Protein AF-A0A959T156-F1 (afdb_monomer)

Radius of gyration: 18.14 Å; Cα contacts (8 Å, |Δi|>4): 319; chains: 1; bounding box: 43×36×55 Å

Secondary structure (DSSP, 8-state):
-HHHHTTTBTTTBEESSGGGTHHHHHHHHHHHHHHHHHHH-HHHHHHHHHHHHHHIIIIIHHHTTS---STTPPGGGTTSHIIIIIHHHHHHHHHHHHHHHHHHHHHHHHHHHTTTSEE-HHHHHHHHHHHHS---HHHHHHHTSSSSEEEEEEEEEEEEEEBTEEEEEEEEEEEEES-SSPPPS--------

pLDDT: mean 96.68, std 2.97, range [73.56, 98.88]

Foldseek 3Di:
DLVVQQVLFCNFENAPDLLLLLSRQQSSLLVVLVVLCVPPNDVSSVVVLVVLVVCCVPPQCPFLVHFAASVRGDPVDSVGSCSHSLSVNLLVQVCVLQPDPLSVQLVVQLSVVRTNHHDGPVSSQVSSCVRRVDRCPLVCLARHGWGWHKDKDFPDWDWDDDPNDIDIDTDIDIDTDRTPDDRPPRDDDDDDD

Nearest PDB structures (foldseek):
  6oiu-assembly1_A  TM=8.056E-01  e=1.028E-06  Toxoplasma gondii ME49
  7v9o-assembly1_A  TM=7.449E-01  e=1.028E-06  Saccharopolyspora erythraea NRRL 2338
  4qir-assembly1_A  TM=8.132E-01  e=2.506E-06  Neisseria meningitidis MC58
  7z28-assembly1_A  TM=7.232E-01  e=1.605E-06  Homo sapiens
  4kxb-assembly1_A  TM=7.668E-01  e=2.241E-06  Homo sapiens

Solvent-accessible surface area (backbone atoms only — not comparable to full-atom values): 10262 Å² total; per-residue (Å²): 87,33,79,61,30,25,60,57,26,47,62,36,30,22,42,61,48,65,31,28,33,23,64,18,41,1,57,7,45,35,37,33,46,53,46,39,29,72,77,67,32,68,66,51,26,53,50,53,53,50,51,44,51,50,44,44,76,73,40,22,43,68,77,48,76,36,68,62,32,44,51,73,22,57,80,95,34,33,87,27,52,51,21,35,42,47,25,18,48,47,56,51,49,46,32,65,74,55,32,71,66,42,33,54,42,10,56,52,35,26,52,62,77,39,54,81,41,62,36,49,72,64,56,48,50,56,31,28,24,73,42,54,78,49,90,51,62,48,55,41,51,42,65,31,60,28,2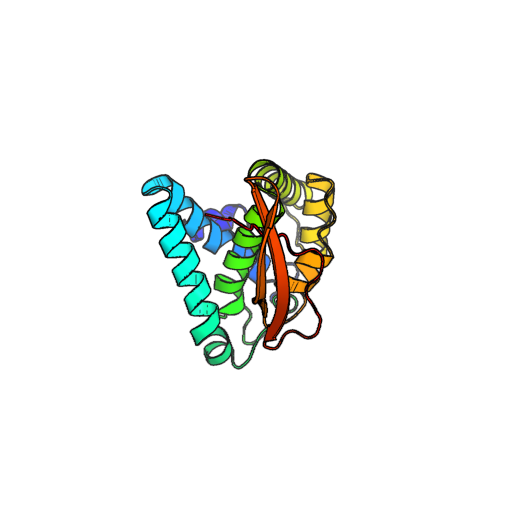0,48,45,75,47,78,41,82,74,46,76,48,78,44,84,48,98,92,48,70,49,76,48,75,42,75,40,82,45,74,45,78,34,87,66,84,69,49,92,70,88,78,91,82,84,91,128

Structure (mmCIF, N/CA/C/O backbone):
data_AF-A0A959T156-F1
#
_entry.id   AF-A0A959T156-F1
#
loop_
_atom_site.group_PDB
_atom_site.id
_atom_site.type_symbol
_atom_site.label_atom_id
_atom_site.label_alt_id
_atom_site.label_comp_id
_atom_site.label_asym_id
_atom_site.label_entity_id
_atom_site.label_seq_id
_atom_site.pdbx_PDB_ins_code
_atom_site.Cartn_x
_atom_site.Cartn_y
_atom_site.Cartn_z
_atom_site.occupancy
_atom_site.B_iso_or_equiv
_atom_site.auth_seq_id
_atom_site.auth_comp_id
_atom_site.auth_asym_id
_atom_site.auth_atom_id
_atom_site.pdbx_PDB_model_num
ATOM 1 N N . ALA A 1 1 ? -2.268 12.040 -13.732 1.00 90.88 1 ALA A N 1
ATOM 2 C CA . ALA A 1 1 ? -1.483 12.007 -12.481 1.00 90.88 1 ALA A CA 1
ATOM 3 C C . ALA A 1 1 ? -0.523 10.821 -12.466 1.00 90.88 1 ALA A C 1
ATOM 5 O O . ALA A 1 1 ? 0.654 11.069 -12.262 1.00 90.88 1 ALA A O 1
ATOM 6 N N . HIS A 1 2 ? -0.984 9.604 -12.791 1.00 96.44 2 HIS A N 1
ATOM 7 C CA . HIS A 1 2 ? -0.151 8.401 -12.967 1.00 96.44 2 HIS A CA 1
ATOM 8 C C . HIS A 1 2 ? 1.176 8.660 -13.711 1.00 96.44 2 HIS A C 1
ATOM 10 O O . HIS A 1 2 ? 2.245 8.612 -13.110 1.00 96.44 2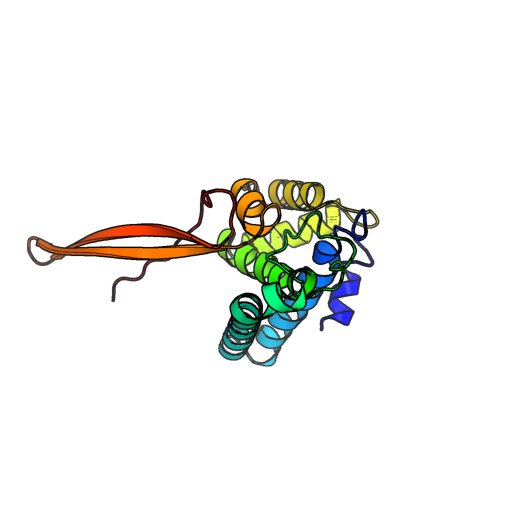 HIS A O 1
ATOM 16 N N . GLU A 1 3 ? 1.102 9.095 -14.974 1.00 97.19 3 GLU A N 1
ATOM 17 C CA . GLU A 1 3 ? 2.291 9.368 -15.804 1.00 97.19 3 GLU A CA 1
ATOM 18 C C . GLU A 1 3 ? 3.241 10.423 -15.219 1.00 97.19 3 GLU A C 1
ATOM 20 O O . GLU A 1 3 ? 4.447 10.384 -15.440 1.00 97.19 3 GLU A O 1
ATOM 25 N N . LEU A 1 4 ? 2.708 11.384 -14.459 1.00 95.56 4 LEU A N 1
ATOM 26 C CA . LEU A 1 4 ? 3.528 12.388 -13.784 1.00 95.56 4 LEU A CA 1
ATOM 27 C C . LEU A 1 4 ? 4.203 11.801 -12.538 1.00 95.56 4 LEU A C 1
ATOM 29 O O . LEU A 1 4 ? 5.348 12.142 -12.255 1.00 95.56 4 LEU A O 1
ATOM 33 N N . GLY A 1 5 ? 3.530 10.896 -11.821 1.00 95.75 5 GLY A N 1
ATOM 34 C CA . GLY A 1 5 ? 4.099 10.149 -10.698 1.00 95.75 5 GLY A CA 1
ATOM 35 C C . GLY A 1 5 ? 5.355 9.372 -11.094 1.00 95.75 5 GLY A C 1
ATOM 36 O O . GLY A 1 5 ? 6.304 9.304 -10.308 1.00 95.75 5 GLY A O 1
ATOM 37 N N . HIS A 1 6 ? 5.422 8.903 -12.346 1.00 97.81 6 HIS A N 1
ATOM 38 C CA . HIS A 1 6 ? 6.609 8.227 -12.862 1.00 97.81 6 HIS A CA 1
ATOM 39 C C . HIS A 1 6 ? 7.884 9.066 -12.840 1.00 97.81 6 HIS A C 1
ATOM 41 O O . HIS A 1 6 ? 8.974 8.498 -12.778 1.00 97.81 6 HIS A O 1
ATOM 47 N N . GLN A 1 7 ? 7.776 10.401 -12.843 1.00 96.44 7 GLN A N 1
ATOM 48 C CA . GLN A 1 7 ? 8.946 11.267 -12.728 1.00 96.44 7 GLN A CA 1
ATOM 49 C C . GLN A 1 7 ? 9.762 10.937 -11.473 1.00 96.44 7 GLN A C 1
ATOM 51 O O . GLN A 1 7 ? 10.984 10.940 -11.545 1.00 96.44 7 GLN A O 1
ATOM 56 N N . TRP A 1 8 ? 9.112 10.606 -10.356 1.00 96.12 8 TRP A N 1
ATOM 57 C CA . TRP A 1 8 ? 9.783 10.186 -9.124 1.00 96.12 8 TRP A CA 1
ATOM 58 C C . TRP A 1 8 ? 9.997 8.669 -9.089 1.00 96.12 8 TRP A C 1
ATOM 60 O O . TRP A 1 8 ? 11.106 8.204 -8.829 1.00 96.12 8 TRP A O 1
ATOM 70 N N . TRP A 1 9 ? 8.959 7.895 -9.418 1.00 96.81 9 TRP A N 1
ATOM 71 C CA . TRP A 1 9 ? 8.952 6.436 -9.271 1.00 96.81 9 TRP A CA 1
ATOM 72 C C . TRP A 1 9 ? 8.988 5.727 -10.626 1.00 96.81 9 TRP A C 1
ATOM 74 O O . TRP A 1 9 ? 8.031 5.747 -11.393 1.00 96.81 9 TRP A O 1
ATOM 84 N N . GLY A 1 10 ? 10.102 5.074 -10.936 1.00 94.62 10 GLY A N 1
ATOM 85 C CA . GLY A 1 10 ? 10.338 4.384 -12.204 1.00 94.62 10 GLY A CA 1
ATOM 86 C C . GLY A 1 10 ? 11.191 5.155 -13.211 1.00 94.62 10 GLY A C 1
ATOM 87 O O . GLY A 1 10 ? 11.712 4.526 -14.132 1.00 94.62 10 GLY A O 1
ATOM 88 N N . ILE A 1 11 ? 11.375 6.473 -13.043 1.00 95.75 11 ILE A N 1
ATOM 89 C CA . ILE A 1 11 ? 12.361 7.270 -13.798 1.00 95.75 11 ILE A CA 1
ATOM 90 C C . ILE A 1 11 ? 13.569 7.602 -12.919 1.00 95.75 11 ILE A C 1
ATOM 92 O O . ILE A 1 11 ? 14.669 7.146 -13.224 1.00 95.75 11 ILE A O 1
ATOM 96 N N . LEU A 1 12 ? 13.373 8.381 -11.847 1.00 97.19 12 LEU A N 1
ATOM 97 C CA . LEU A 1 12 ? 14.464 8.806 -10.959 1.00 97.19 12 LEU A CA 1
ATOM 98 C C . LEU A 1 12 ? 14.892 7.718 -9.971 1.00 97.19 12 LEU A C 1
ATOM 100 O O . LEU A 1 12 ? 16.071 7.633 -9.652 1.00 97.19 12 LEU A O 1
ATOM 104 N N . VAL A 1 13 ? 13.965 6.871 -9.527 1.00 97.44 13 VAL A N 1
ATOM 105 C CA . VAL A 1 13 ? 14.260 5.664 -8.742 1.00 97.44 13 VAL A CA 1
ATOM 106 C C . VAL A 1 13 ? 13.656 4.474 -9.474 1.00 97.44 13 VAL A C 1
ATOM 108 O O . VAL A 1 13 ? 12.438 4.400 -9.631 1.00 97.44 13 VAL A O 1
ATOM 111 N N . ARG A 1 14 ? 14.488 3.573 -10.001 1.00 97.69 14 ARG A N 1
ATOM 112 C CA . ARG A 1 14 ? 14.039 2.499 -10.909 1.00 97.69 14 ARG A CA 1
ATOM 113 C C . ARG A 1 14 ? 13.842 1.174 -10.170 1.00 97.69 14 ARG A C 1
ATOM 115 O O . ARG A 1 14 ? 14.531 0.944 -9.185 1.00 97.69 14 ARG A O 1
ATOM 122 N N . PRO A 1 15 ? 12.974 0.267 -10.642 1.00 97.94 15 PRO A N 1
ATOM 123 C CA . PRO A 1 15 ? 12.981 -1.105 -10.143 1.00 97.94 15 PRO A CA 1
ATOM 124 C C . PRO A 1 15 ? 14.288 -1.814 -10.545 1.00 97.94 15 PRO A C 1
ATOM 126 O O . PRO A 1 15 ? 14.798 -1.598 -11.648 1.00 97.94 15 PRO A O 1
ATOM 129 N N . TYR A 1 16 ? 14.842 -2.643 -9.654 1.00 98.31 16 TYR A N 1
ATOM 130 C CA . TYR A 1 16 ? 16.088 -3.386 -9.897 1.00 98.31 16 TYR A CA 1
ATOM 131 C C . TYR A 1 16 ? 15.938 -4.440 -11.004 1.00 98.31 16 TYR A C 1
ATOM 133 O O . TYR A 1 16 ? 16.820 -4.591 -11.851 1.00 98.31 16 TYR A O 1
ATOM 141 N N . THR A 1 17 ? 14.793 -5.122 -11.046 1.00 97.88 17 THR A N 1
ATOM 142 C CA . THR A 1 17 ? 14.400 -6.052 -12.115 1.00 97.88 17 THR A CA 1
ATOM 143 C C . THR A 1 17 ? 12.949 -5.807 -12.523 1.00 97.88 17 THR A C 1
ATOM 145 O O . THR A 1 17 ? 12.214 -5.087 -11.851 1.00 97.88 17 THR A O 1
ATOM 148 N N . HIS A 1 18 ? 12.491 -6.414 -13.622 1.00 96.75 18 HIS A N 1
ATOM 149 C CA . HIS A 1 18 ? 11.076 -6.306 -14.001 1.00 96.75 18 HIS A CA 1
ATOM 150 C C . HIS A 1 18 ? 10.138 -6.959 -12.975 1.00 96.75 18 HIS A C 1
ATOM 152 O O . HIS A 1 18 ? 8.999 -6.532 -12.849 1.00 96.75 18 HIS A O 1
ATOM 158 N N . ASN A 1 19 ? 10.605 -7.930 -12.186 1.00 98.00 19 ASN A N 1
ATOM 159 C CA . ASN A 1 19 ? 9.805 -8.547 -11.123 1.00 98.00 19 ASN A CA 1
ATOM 160 C C . ASN A 1 19 ? 9.542 -7.606 -9.929 1.00 98.00 19 ASN A C 1
ATOM 162 O O . ASN A 1 19 ? 8.794 -7.963 -9.027 1.00 98.00 19 ASN A O 1
ATOM 166 N N . GLU A 1 20 ? 10.133 -6.408 -9.936 1.00 98.38 20 GLU A N 1
ATOM 167 C CA . GLU A 1 20 ? 9.928 -5.341 -8.949 1.00 98.38 20 GLU A CA 1
ATOM 168 C C . GLU A 1 20 ? 9.039 -4.208 -9.498 1.00 98.38 20 GLU A C 1
ATOM 170 O O . GLU A 1 20 ? 9.001 -3.108 -8.951 1.00 98.38 20 GLU A O 1
ATOM 175 N N . MET A 1 21 ? 8.327 -4.435 -10.611 1.00 98.38 21 MET A N 1
ATOM 176 C CA . MET A 1 21 ? 7.593 -3.387 -11.340 1.00 98.38 21 MET A CA 1
ATOM 177 C C . MET A 1 21 ? 6.563 -2.635 -10.482 1.00 98.38 21 MET A C 1
ATOM 179 O O . MET A 1 21 ? 6.271 -1.468 -10.745 1.00 98.38 21 MET A O 1
ATOM 183 N N . TRP A 1 22 ? 6.056 -3.254 -9.414 1.00 98.62 22 TRP A N 1
ATOM 184 C CA . TRP A 1 22 ? 5.143 -2.611 -8.467 1.00 98.62 22 TRP A CA 1
ATOM 185 C C . TRP A 1 22 ? 5.750 -1.358 -7.812 1.00 98.62 22 TRP A C 1
ATOM 187 O O . TRP A 1 22 ? 5.012 -0.420 -7.525 1.00 98.62 22 TRP A O 1
ATOM 197 N N . LEU A 1 23 ? 7.079 -1.292 -7.643 1.00 98.56 23 LEU A N 1
ATOM 198 C CA . LEU A 1 23 ? 7.798 -0.122 -7.116 1.00 98.56 23 LEU A CA 1
ATOM 199 C C . LEU A 1 23 ? 7.741 1.090 -8.055 1.00 98.56 23 LEU A C 1
ATOM 201 O O . LEU A 1 23 ? 7.971 2.222 -7.633 1.00 98.56 23 LEU A O 1
ATOM 205 N N . LYS A 1 24 ? 7.443 0.858 -9.335 1.00 98.25 24 LYS A N 1
ATOM 206 C CA . LYS A 1 24 ? 7.184 1.903 -10.323 1.00 98.25 24 LYS A CA 1
ATOM 207 C C . LYS A 1 24 ? 5.688 2.195 -10.422 1.00 98.25 24 LYS A C 1
ATOM 209 O O . LYS A 1 24 ? 5.271 3.342 -10.278 1.00 98.25 24 LYS A O 1
ATOM 214 N N . GLU A 1 25 ? 4.903 1.163 -10.704 1.00 98.62 25 GLU A N 1
ATOM 215 C CA . GLU A 1 25 ? 3.504 1.310 -11.114 1.00 98.62 25 GLU A CA 1
ATOM 216 C C . GLU A 1 25 ? 2.581 1.579 -9.921 1.00 98.62 25 GLU A C 1
ATOM 218 O O . GLU A 1 25 ? 1.679 2.404 -10.015 1.00 98.62 25 GLU A O 1
ATOM 223 N N . GLY A 1 26 ? 2.844 0.971 -8.761 1.00 98.44 26 GLY A N 1
ATOM 224 C CA . GLY A 1 26 ? 2.055 1.164 -7.544 1.00 98.44 26 GLY A CA 1
ATOM 225 C C . GLY A 1 26 ? 2.097 2.604 -7.010 1.00 98.44 26 GLY A C 1
ATOM 226 O O . GLY A 1 26 ? 1.038 3.211 -6.834 1.00 98.44 26 GLY A O 1
ATOM 227 N N . PRO A 1 27 ? 3.283 3.206 -6.772 1.00 98.38 27 PRO A N 1
ATOM 228 C CA . PRO A 1 27 ? 3.389 4.615 -6.387 1.00 98.38 27 PRO A CA 1
ATOM 229 C C . PRO A 1 27 ? 2.842 5.590 -7.437 1.00 98.38 27 PRO A C 1
ATOM 231 O O . PRO A 1 27 ? 2.264 6.621 -7.074 1.00 98.38 27 PRO A O 1
ATOM 234 N N . ALA A 1 28 ? 3.003 5.286 -8.729 1.00 98.25 28 ALA A N 1
ATOM 235 C CA . ALA A 1 28 ? 2.439 6.098 -9.804 1.00 98.25 28 ALA A CA 1
ATOM 236 C C . ALA A 1 28 ? 0.904 6.058 -9.786 1.00 98.25 28 ALA A C 1
ATOM 238 O O . ALA A 1 28 ? 0.262 7.111 -9.783 1.00 98.25 28 ALA A O 1
ATOM 239 N N . GLU A 1 29 ? 0.313 4.872 -9.656 1.00 98.56 29 GLU A N 1
ATOM 240 C CA . GLU A 1 29 ? -1.134 4.692 -9.544 1.00 98.56 29 GLU A CA 1
ATOM 241 C C . GLU A 1 29 ? -1.695 5.374 -8.291 1.00 98.56 29 GLU A C 1
ATOM 243 O O . GLU A 1 29 ? -2.645 6.155 -8.369 1.00 98.56 29 GLU A O 1
ATOM 248 N N . TYR A 1 30 ? -1.030 5.219 -7.142 1.00 98.56 30 TYR A N 1
ATOM 249 C CA . TYR A 1 30 ? -1.426 5.916 -5.917 1.00 98.56 30 TYR A CA 1
ATOM 250 C C . TYR A 1 30 ? -1.308 7.444 -6.024 1.00 98.56 30 TYR A C 1
ATOM 252 O O . TYR A 1 30 ? -2.096 8.171 -5.416 1.00 98.56 30 TYR A O 1
ATOM 260 N N . SER A 1 31 ? -0.384 7.962 -6.838 1.00 98.00 31 SER A N 1
ATOM 261 C CA . SER A 1 31 ? -0.332 9.399 -7.146 1.00 98.00 31 SER A CA 1
ATOM 262 C C . SER A 1 31 ? -1.596 9.867 -7.885 1.00 98.00 31 SER A C 1
ATOM 264 O O . SER A 1 31 ? -1.993 11.024 -7.744 1.00 98.00 31 SER A O 1
ATOM 266 N N . GLY A 1 32 ? -2.257 8.977 -8.635 1.00 97.81 32 GLY A N 1
ATOM 267 C CA . GLY A 1 32 ? -3.612 9.163 -9.157 1.00 97.81 32 GLY A CA 1
ATOM 268 C C . GLY A 1 32 ? -4.639 9.369 -8.049 1.00 97.81 32 GLY A C 1
ATOM 269 O O . GLY A 1 32 ? -5.317 10.393 -8.041 1.00 97.81 32 GLY A O 1
ATOM 270 N N . HIS A 1 33 ? -4.681 8.473 -7.061 1.00 98.31 33 HIS A N 1
ATOM 271 C CA . HIS A 1 33 ? -5.595 8.604 -5.921 1.00 98.31 33 HIS A CA 1
ATOM 272 C C . HIS A 1 33 ? -5.355 9.905 -5.142 1.00 98.31 33 HIS A C 1
ATOM 274 O O . HIS A 1 33 ? -6.292 10.636 -4.837 1.00 98.31 33 HIS A O 1
ATOM 280 N N . LEU A 1 34 ? -4.097 10.257 -4.863 1.00 97.31 34 LEU A N 1
ATOM 281 C CA . LEU A 1 34 ? -3.772 11.514 -4.178 1.00 97.31 34 LEU A CA 1
ATOM 282 C C . LEU A 1 34 ? -4.190 12.755 -4.988 1.00 97.31 34 LEU A C 1
ATOM 284 O O . LEU A 1 34 ? -4.550 13.777 -4.403 1.00 97.31 34 LEU A O 1
ATOM 288 N N . ALA A 1 35 ? -4.167 12.681 -6.322 1.00 97.75 35 ALA A N 1
ATOM 289 C CA . ALA A 1 35 ? -4.670 13.757 -7.170 1.00 97.75 35 ALA A CA 1
ATOM 290 C C . ALA A 1 35 ? -6.198 13.900 -7.078 1.00 97.75 35 ALA A C 1
ATOM 292 O O . ALA A 1 35 ? -6.677 15.031 -7.016 1.00 97.75 35 ALA A O 1
ATOM 293 N N . GLU A 1 36 ? -6.946 12.793 -7.004 1.00 98.12 36 GLU A N 1
ATOM 294 C CA . GLU A 1 36 ? -8.393 12.814 -6.728 1.00 98.12 36 GLU A CA 1
ATOM 295 C C . GLU A 1 36 ? -8.687 13.492 -5.378 1.00 98.12 36 GLU A C 1
ATOM 297 O O . GLU A 1 36 ? -9.544 14.374 -5.306 1.00 98.12 36 GLU A O 1
ATOM 302 N N . GLU A 1 37 ? -7.913 13.174 -4.327 1.00 97.00 37 GLU A N 1
ATOM 303 C CA . GLU A 1 37 ? -8.034 13.831 -3.011 1.00 97.00 37 GLU A CA 1
ATOM 304 C C . GLU A 1 37 ? -7.825 15.344 -3.112 1.00 97.00 37 GLU A C 1
ATOM 306 O O . GLU A 1 37 ? -8.580 16.126 -2.533 1.00 97.00 37 GLU A O 1
ATOM 311 N N . TRP A 1 38 ? -6.807 15.769 -3.862 1.00 96.62 38 TRP A N 1
ATOM 312 C CA . TRP A 1 38 ? -6.462 17.181 -4.001 1.00 96.62 38 TRP A CA 1
ATOM 313 C C . TRP A 1 38 ? -7.480 17.973 -4.833 1.00 96.62 38 TRP A C 1
ATOM 315 O O . TRP A 1 38 ? -7.775 19.123 -4.505 1.00 96.62 38 TRP A O 1
ATOM 325 N N . LEU A 1 39 ? -8.013 17.378 -5.902 1.00 98.06 39 LEU A N 1
ATOM 326 C CA . LEU A 1 39 ? -8.941 18.038 -6.824 1.00 98.06 39 LEU A CA 1
ATOM 327 C C . LEU A 1 39 ? -10.381 18.056 -6.307 1.00 98.06 39 LEU A C 1
ATOM 329 O O . LEU A 1 39 ? -11.078 19.059 -6.471 1.00 98.06 39 LEU A O 1
ATOM 333 N N . TYR A 1 40 ? -10.826 16.948 -5.716 1.00 98.00 40 TYR A N 1
ATOM 334 C CA . TYR A 1 40 ? -12.242 16.689 -5.445 1.00 98.00 40 TYR A CA 1
ATOM 335 C C . TYR A 1 40 ? -12.538 16.407 -3.968 1.00 98.00 40 TYR A C 1
ATOM 337 O O . TYR A 1 40 ? -13.703 16.338 -3.575 1.00 98.00 40 TYR A O 1
ATOM 345 N N . GLY A 1 41 ? -11.506 16.329 -3.127 1.00 98.00 41 GLY A N 1
ATOM 346 C CA . GLY A 1 41 ? -11.639 16.198 -1.683 1.00 98.00 41 GLY A CA 1
ATOM 347 C C . GLY A 1 41 ? -11.705 14.754 -1.190 1.00 98.00 41 GLY A C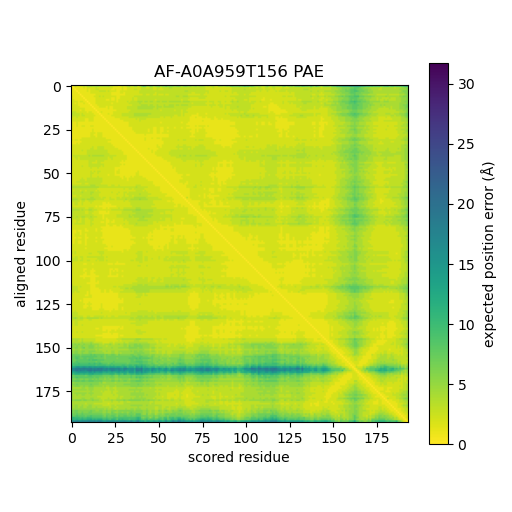 1
ATOM 348 O O . GLY A 1 41 ? -11.523 13.784 -1.927 1.00 98.00 41 GLY A O 1
ATOM 349 N N . ARG A 1 42 ? -11.945 14.620 0.118 1.00 96.75 42 ARG A N 1
ATOM 350 C CA . ARG A 1 42 ? -11.789 13.353 0.841 1.00 96.75 42 ARG A CA 1
ATOM 351 C C . ARG A 1 42 ? -12.757 12.261 0.389 1.00 96.75 42 ARG A C 1
ATOM 353 O O . ARG A 1 42 ? -12.351 11.107 0.342 1.00 96.75 42 ARG A O 1
ATOM 360 N N . ASP A 1 43 ? -14.000 12.605 0.071 1.00 98.19 43 ASP A N 1
ATOM 361 C CA . ASP A 1 43 ? -15.006 11.605 -0.304 1.00 98.19 43 ASP A CA 1
ATOM 362 C C . ASP A 1 43 ? -14.641 10.935 -1.636 1.00 98.19 43 ASP A C 1
ATOM 364 O O . ASP A 1 43 ? -14.578 9.711 -1.701 1.00 98.19 43 ASP A O 1
ATOM 368 N N . ALA A 1 44 ? -14.251 11.724 -2.645 1.00 98.25 44 ALA A N 1
ATOM 369 C CA . ALA A 1 44 ? -13.767 11.204 -3.926 1.00 98.25 44 ALA A CA 1
ATOM 370 C C . ALA A 1 44 ? -12.517 10.320 -3.763 1.00 98.25 44 ALA A C 1
ATOM 372 O O . ALA A 1 44 ? -12.410 9.260 -4.378 1.00 98.25 44 ALA A O 1
ATOM 373 N N . PHE A 1 45 ? -11.593 10.715 -2.881 1.00 98.19 45 PHE A N 1
ATOM 374 C CA . PHE A 1 45 ? -10.433 9.891 -2.538 1.00 98.19 45 PHE A CA 1
ATOM 375 C C . PHE A 1 45 ? -10.820 8.550 -1.906 1.00 98.19 45 PHE A C 1
ATOM 377 O O . PHE A 1 45 ? -10.250 7.510 -2.232 1.00 98.19 45 PHE A O 1
ATOM 384 N N . VAL A 1 46 ? -11.776 8.565 -0.976 1.00 97.81 46 VAL A N 1
ATOM 385 C CA . VAL A 1 46 ? -12.252 7.343 -0.322 1.00 97.81 46 VAL A CA 1
ATOM 386 C C . VAL A 1 46 ? -12.917 6.417 -1.336 1.00 9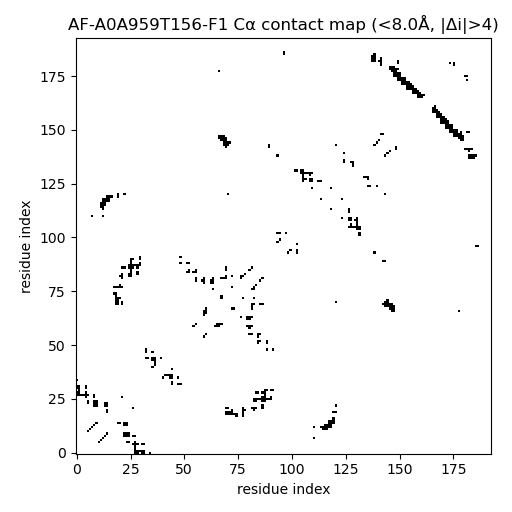7.81 46 VAL A C 1
ATOM 388 O O . VAL A 1 46 ? -12.691 5.209 -1.263 1.00 97.81 46 VAL A O 1
ATOM 391 N N . ASP A 1 47 ? -13.691 6.962 -2.272 1.00 98.44 47 ASP A N 1
ATOM 392 C CA . ASP A 1 47 ? -14.343 6.184 -3.324 1.00 98.44 47 ASP A CA 1
ATOM 393 C C . ASP A 1 47 ? -13.306 5.511 -4.234 1.00 98.44 47 ASP A C 1
ATOM 395 O O . ASP A 1 47 ? -13.316 4.286 -4.348 1.00 98.44 47 ASP A O 1
ATOM 399 N N . VAL A 1 48 ? -12.327 6.254 -4.771 1.00 98.38 48 VAL A N 1
ATOM 400 C CA . VAL A 1 48 ? -11.313 5.666 -5.670 1.00 98.38 48 VAL A CA 1
ATOM 401 C C . VAL A 1 48 ? -10.441 4.614 -4.973 1.00 98.38 48 VAL A C 1
ATOM 403 O O . VAL A 1 48 ? -10.153 3.564 -5.545 1.00 98.38 48 VAL A O 1
ATOM 406 N N . VAL A 1 49 ? -10.069 4.832 -3.706 1.00 98.38 49 VAL A N 1
ATOM 407 C CA . VAL A 1 49 ? -9.305 3.845 -2.925 1.00 98.38 49 VAL A CA 1
ATOM 408 C C . VAL A 1 49 ? -10.118 2.570 -2.698 1.00 98.38 49 VAL A C 1
ATOM 410 O O . VAL A 1 49 ? -9.579 1.465 -2.814 1.00 98.38 49 VAL A O 1
ATOM 413 N N . LYS A 1 50 ? -11.410 2.702 -2.371 1.00 98.12 50 LYS A N 1
ATOM 414 C CA . LYS A 1 50 ? -12.300 1.554 -2.160 1.00 98.12 50 LYS A CA 1
ATOM 415 C C . LYS A 1 50 ? -12.547 0.787 -3.448 1.00 98.12 50 LYS A C 1
ATOM 417 O O . LYS A 1 50 ? -12.508 -0.441 -3.404 1.00 98.12 50 LYS A O 1
ATOM 422 N N . ASP A 1 51 ? -12.768 1.483 -4.556 1.00 98.44 51 ASP A N 1
ATOM 423 C CA . ASP A 1 51 ? -12.988 0.865 -5.862 1.00 98.44 51 ASP A CA 1
ATOM 424 C C . ASP A 1 51 ? -11.740 0.101 -6.315 1.00 98.44 51 ASP A C 1
ATOM 426 O O . ASP A 1 51 ? -11.832 -1.091 -6.607 1.00 98.44 51 ASP A O 1
ATOM 430 N N . ASN A 1 52 ? -10.553 0.715 -6.218 1.00 98.56 52 ASN A N 1
ATOM 431 C CA . ASN A 1 52 ? -9.281 0.035 -6.472 1.00 98.56 52 ASN A CA 1
ATOM 432 C C . ASN A 1 52 ? -9.134 -1.226 -5.602 1.00 98.56 52 ASN A C 1
ATOM 434 O O . ASN A 1 52 ? -8.775 -2.295 -6.096 1.00 98.56 52 ASN A O 1
ATOM 438 N N . HIS A 1 53 ? -9.411 -1.130 -4.295 1.00 97.38 53 HIS A N 1
ATOM 439 C CA . HIS A 1 53 ? -9.300 -2.288 -3.407 1.00 97.38 53 HIS A CA 1
ATOM 440 C C . HIS A 1 53 ? -10.309 -3.392 -3.754 1.00 97.38 53 HIS A C 1
ATOM 442 O O . HIS A 1 53 ? -9.964 -4.576 -3.770 1.00 97.38 53 HIS A O 1
ATOM 448 N N . LEU A 1 54 ? -11.550 -3.019 -4.065 1.00 97.44 54 LEU A N 1
ATOM 449 C CA . LEU A 1 54 ? -12.601 -3.946 -4.466 1.00 97.44 54 LEU A CA 1
ATOM 450 C C . LEU A 1 54 ? -12.241 -4.693 -5.754 1.00 97.44 54 LEU A C 1
ATOM 452 O O . LEU A 1 54 ? -12.491 -5.900 -5.839 1.00 97.44 54 LEU A O 1
ATOM 456 N N . ASP A 1 55 ? -11.629 -4.006 -6.715 1.00 97.38 55 ASP A N 1
ATOM 457 C CA . ASP A 1 55 ? -11.157 -4.609 -7.957 1.00 97.38 55 ASP A CA 1
ATOM 458 C C . ASP A 1 55 ? -10.074 -5.653 -7.689 1.00 97.38 55 ASP A C 1
ATOM 460 O O . ASP A 1 55 ? -10.203 -6.785 -8.157 1.00 97.38 55 ASP A O 1
ATOM 464 N N . ILE A 1 56 ? -9.091 -5.369 -6.826 1.00 96.81 56 ILE A N 1
ATOM 465 C CA . ILE A 1 56 ? -8.091 -6.378 -6.429 1.00 96.81 56 ILE A CA 1
ATOM 466 C C . ILE A 1 56 ? -8.773 -7.637 -5.886 1.00 96.81 56 ILE A C 1
ATOM 468 O O . ILE A 1 56 ? -8.476 -8.757 -6.311 1.00 96.81 56 ILE A O 1
ATOM 472 N N . LEU A 1 57 ? -9.713 -7.461 -4.951 1.00 95.75 57 LEU A N 1
ATOM 473 C CA . LEU A 1 57 ? -10.391 -8.575 -4.287 1.00 95.75 57 LEU A CA 1
ATOM 474 C C . LEU A 1 57 ? -11.216 -9.428 -5.260 1.00 95.75 57 LEU A C 1
ATOM 476 O O . LEU A 1 57 ? -11.368 -10.635 -5.040 1.00 95.75 57 LEU A O 1
ATOM 480 N N . ARG A 1 58 ? -11.776 -8.813 -6.307 1.00 96.25 58 ARG A N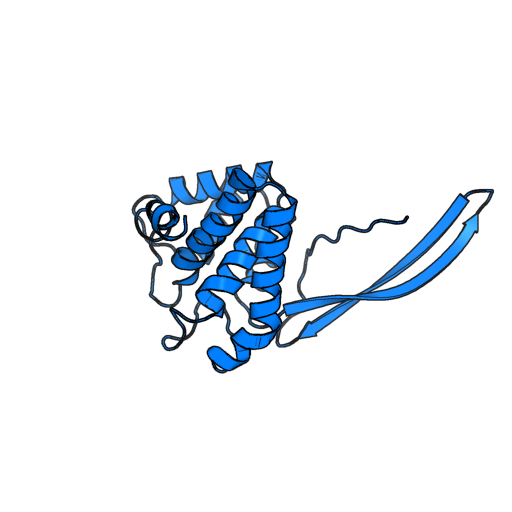 1
ATOM 481 C CA . ARG A 1 58 ? -12.681 -9.469 -7.256 1.00 96.25 58 ARG A CA 1
ATOM 482 C C . ARG A 1 58 ? -11.977 -10.049 -8.469 1.00 96.25 58 ARG A C 1
ATOM 484 O O . ARG A 1 58 ? -12.363 -11.133 -8.895 1.00 96.25 58 ARG A O 1
ATOM 491 N N . THR A 1 59 ? -11.004 -9.343 -9.035 1.00 96.88 59 THR A N 1
ATOM 492 C CA . THR A 1 59 ? -10.533 -9.612 -10.399 1.00 96.88 59 THR A CA 1
ATOM 493 C C . THR A 1 59 ? -9.051 -9.937 -10.479 1.00 96.88 59 THR A C 1
ATOM 495 O O . THR A 1 59 ? -8.692 -10.739 -11.335 1.00 96.88 59 THR A O 1
ATOM 498 N N . ALA A 1 60 ? -8.196 -9.420 -9.588 1.00 97.31 60 ALA A N 1
ATOM 499 C CA . ALA A 1 60 ? -6.743 -9.554 -9.755 1.00 97.31 60 ALA A CA 1
ATOM 500 C C . ALA A 1 60 ? -6.283 -11.016 -9.846 1.00 97.31 60 ALA A C 1
ATOM 502 O O . ALA A 1 60 ? -5.525 -11.369 -10.738 1.00 97.31 60 ALA A O 1
ATOM 503 N N . HIS A 1 61 ? -6.815 -11.890 -8.988 1.00 97.31 61 HIS A N 1
ATOM 504 C CA . HIS A 1 61 ? -6.498 -13.323 -9.009 1.00 97.31 61 HIS A CA 1
ATOM 505 C C . HIS A 1 61 ? -7.033 -14.091 -10.226 1.00 97.31 61 HIS A C 1
ATOM 507 O O . HIS A 1 61 ? -6.619 -15.218 -10.462 1.00 97.31 61 HIS A O 1
ATOM 513 N N . ILE A 1 62 ? -7.968 -13.505 -10.973 1.00 97.75 62 ILE A N 1
ATOM 514 C CA . ILE A 1 62 ? -8.504 -14.071 -12.215 1.00 97.75 62 ILE A CA 1
ATOM 515 C C . ILE A 1 62 ? -7.682 -13.565 -13.402 1.00 97.75 62 ILE A C 1
ATOM 517 O O . ILE A 1 62 ? -7.355 -14.335 -14.295 1.00 97.75 62 ILE A O 1
ATOM 521 N N . VAL A 1 63 ? -7.367 -12.267 -13.417 1.00 97.62 63 VAL A N 1
ATOM 522 C CA . VAL A 1 63 ? -6.623 -11.613 -14.504 1.00 97.62 63 VAL A CA 1
ATOM 523 C C . VAL A 1 63 ? -5.156 -12.036 -14.502 1.00 97.62 63 VAL A C 1
ATOM 525 O O . VAL A 1 63 ? -4.602 -12.309 -15.563 1.00 97.62 63 VAL A O 1
ATOM 528 N N . ASP A 1 64 ? -4.557 -12.143 -13.318 1.00 98.06 64 ASP A N 1
ATOM 529 C CA . ASP A 1 64 ? -3.150 -12.507 -13.140 1.00 98.06 64 ASP A CA 1
ATOM 530 C C . ASP A 1 64 ? -2.981 -13.990 -12.765 1.00 98.06 64 ASP A C 1
ATOM 532 O O . ASP A 1 64 ? -2.001 -14.363 -12.126 1.00 98.06 64 ASP A O 1
ATOM 536 N N . ASP A 1 65 ? -3.970 -14.822 -13.110 1.00 97.50 65 ASP A N 1
ATOM 537 C CA . ASP A 1 65 ? -3.938 -16.291 -13.020 1.00 97.50 65 ASP A CA 1
ATOM 538 C C . ASP A 1 65 ? -3.478 -16.852 -11.652 1.00 97.50 65 ASP A C 1
ATOM 540 O O . ASP A 1 65 ? -2.765 -17.851 -11.543 1.00 97.50 65 ASP A O 1
ATOM 544 N N . GLY A 1 66 ? -3.890 -16.188 -10.569 1.00 97.25 66 GLY A N 1
ATOM 545 C CA . GLY A 1 66 ? -3.550 -16.549 -9.196 1.00 97.25 66 GLY A CA 1
ATOM 546 C C . GLY A 1 66 ? -3.389 -15.346 -8.274 1.00 97.25 66 GLY A C 1
ATOM 547 O O . GLY A 1 66 ? -3.352 -14.194 -8.699 1.00 97.25 66 GLY A O 1
ATOM 548 N N . PHE A 1 67 ? -3.290 -15.607 -6.972 1.00 97.62 67 PHE A N 1
ATOM 549 C CA . PHE A 1 67 ? -2.942 -14.571 -6.000 1.00 97.62 67 PHE A CA 1
ATOM 550 C C . PHE A 1 67 ? -1.433 -14.356 -6.045 1.00 97.62 67 PHE A C 1
ATOM 552 O O . PHE A 1 67 ? -0.678 -15.253 -5.676 1.00 97.62 67 PHE A O 1
ATOM 559 N N . GLN A 1 68 ? -1.002 -13.176 -6.487 1.00 97.94 68 GLN A N 1
ATOM 560 C CA . GLN A 1 68 ? 0.413 -12.903 -6.721 1.00 97.94 68 GLN A CA 1
ATOM 561 C C . GLN A 1 68 ? 1.063 -12.150 -5.549 1.00 97.94 68 GLN A C 1
ATOM 563 O O . GLN A 1 68 ? 0.455 -11.288 -4.890 1.00 97.94 68 GLN A O 1
ATOM 568 N N . VAL A 1 69 ? 2.331 -12.482 -5.297 1.00 97.94 69 VAL A N 1
ATOM 569 C CA . VAL A 1 69 ? 3.256 -11.630 -4.533 1.00 97.94 69 VAL A CA 1
ATOM 570 C C . VAL A 1 69 ? 3.597 -10.389 -5.361 1.00 97.94 69 VAL A C 1
ATOM 572 O O . VAL A 1 69 ? 3.473 -10.413 -6.585 1.00 97.94 69 VAL A O 1
ATOM 575 N N . LEU A 1 70 ? 4.031 -9.303 -4.719 1.00 98.31 70 LEU A N 1
ATOM 576 C CA . LEU A 1 70 ? 4.515 -8.127 -5.452 1.00 98.31 70 LEU A CA 1
ATOM 577 C C . LEU A 1 70 ? 6.013 -8.199 -5.743 1.00 98.31 70 LEU A C 1
ATOM 579 O O . LEU A 1 70 ? 6.451 -7.687 -6.767 1.00 98.31 70 LEU A O 1
ATOM 583 N N . SER A 1 71 ? 6.780 -8.848 -4.865 1.00 98.06 71 SER A N 1
ATOM 584 C CA . SER A 1 71 ? 8.229 -8.959 -4.998 1.00 98.06 71 SER A CA 1
ATOM 585 C C . SER A 1 71 ? 8.726 -10.360 -4.616 1.00 98.06 71 SER A C 1
ATOM 587 O O . SER A 1 71 ? 8.665 -10.710 -3.434 1.00 98.06 71 SER A O 1
ATOM 589 N N . PRO A 1 72 ? 9.269 -11.149 -5.561 1.00 97.75 72 PRO A N 1
ATOM 590 C CA . PRO A 1 72 ? 9.259 -10.921 -7.009 1.00 97.75 72 PRO A CA 1
ATOM 591 C C . PRO A 1 72 ? 7.919 -11.348 -7.631 1.00 97.75 72 PRO A C 1
ATOM 593 O O . PRO A 1 72 ? 7.523 -12.504 -7.491 1.00 97.75 72 PRO A O 1
ATOM 596 N N . ILE A 1 73 ? 7.236 -10.459 -8.359 1.00 97.75 73 ILE A N 1
ATOM 597 C CA . ILE A 1 73 ? 6.062 -10.859 -9.159 1.00 97.75 73 ILE A CA 1
ATOM 598 C C . ILE A 1 73 ? 6.498 -11.703 -10.374 1.00 97.75 73 ILE A C 1
ATOM 600 O O . ILE A 1 73 ? 7.551 -11.398 -10.933 1.00 97.75 73 ILE A O 1
ATOM 604 N N . PRO A 1 74 ? 5.744 -12.726 -10.828 1.00 97.56 74 PRO A N 1
ATOM 605 C CA . PRO A 1 74 ? 6.105 -13.488 -12.029 1.00 97.56 74 PRO A CA 1
ATOM 606 C C . PRO A 1 74 ? 6.199 -12.631 -13.299 1.00 97.56 74 PRO A C 1
ATOM 608 O O . PRO A 1 74 ? 5.488 -11.632 -13.438 1.00 97.56 74 PRO A O 1
ATOM 611 N N . ASP A 1 75 ? 7.052 -13.049 -14.237 1.00 97.38 75 ASP A N 1
ATOM 612 C CA . ASP A 1 75 ? 7.377 -12.327 -15.477 1.00 97.38 75 ASP A CA 1
ATOM 613 C C . ASP A 1 75 ? 6.131 -11.988 -16.303 1.00 97.38 75 ASP A C 1
ATOM 615 O O . ASP A 1 75 ? 5.990 -10.879 -16.823 1.00 97.38 75 ASP A O 1
ATOM 619 N N . GLU A 1 76 ? 5.196 -12.935 -16.387 1.00 97.06 76 GLU A N 1
ATOM 620 C CA . GLU A 1 76 ? 3.952 -12.818 -17.146 1.00 97.06 76 GLU A CA 1
ATOM 621 C C . GLU A 1 76 ? 3.015 -11.744 -16.578 1.00 97.06 76 GLU A C 1
ATOM 623 O O . GLU A 1 76 ? 2.144 -11.236 -17.288 1.00 97.06 76 GLU A O 1
ATOM 628 N N . HIS A 1 77 ? 3.208 -11.377 -15.309 1.00 97.25 77 HIS A N 1
ATOM 629 C CA . HIS A 1 77 ? 2.336 -10.482 -14.557 1.00 97.25 77 HIS A CA 1
ATOM 630 C C . HIS A 1 77 ? 3.043 -9.204 -14.103 1.00 97.25 77 HIS A C 1
ATOM 632 O O . HIS A 1 77 ? 2.450 -8.425 -13.360 1.00 97.25 77 HIS A O 1
ATOM 638 N N . CYS A 1 78 ? 4.259 -8.915 -14.588 1.00 97.00 78 CYS A N 1
ATOM 639 C CA . CYS A 1 78 ? 4.972 -7.683 -14.238 1.00 97.00 78 CYS A CA 1
ATOM 640 C C . CYS A 1 78 ? 4.154 -6.412 -14.509 1.00 97.00 78 CYS A C 1
ATOM 642 O O . CYS A 1 78 ? 4.332 -5.440 -13.792 1.00 97.00 78 CYS A O 1
ATOM 644 N N . TYR A 1 79 ? 3.219 -6.425 -15.464 1.00 96.75 79 TYR A N 1
ATOM 645 C CA . TYR A 1 79 ? 2.271 -5.330 -15.728 1.00 96.75 79 TYR A CA 1
ATOM 646 C C . TYR A 1 79 ? 0.805 -5.730 -15.468 1.00 96.75 79 TYR A C 1
ATOM 648 O O . TYR A 1 79 ? -0.110 -5.230 -16.118 1.00 96.75 79 TYR A O 1
ATOM 656 N N . GLY A 1 80 ? 0.586 -6.675 -14.550 1.00 96.81 80 GLY A N 1
ATOM 657 C CA . GLY A 1 80 ? -0.725 -7.202 -14.178 1.00 96.81 80 GLY A CA 1
ATOM 658 C C . GLY A 1 80 ? -1.466 -6.359 -13.138 1.00 96.81 80 GLY A C 1
ATOM 659 O O . GLY A 1 80 ? -0.954 -5.378 -12.598 1.00 96.81 80 GLY A O 1
ATOM 660 N N . THR A 1 81 ? -2.682 -6.780 -12.807 1.00 97.44 81 THR A N 1
ATOM 661 C CA . THR A 1 81 ? -3.572 -6.063 -11.876 1.00 97.44 81 THR A CA 1
ATOM 662 C C . THR A 1 81 ? -2.970 -5.942 -10.469 1.00 97.44 81 THR A C 1
ATOM 664 O O . THR A 1 81 ? -3.117 -4.906 -9.819 1.00 97.44 81 THR A O 1
ATOM 667 N N . HIS A 1 82 ? -2.252 -6.963 -9.990 1.00 98.44 82 HIS A N 1
ATOM 668 C CA . HIS A 1 82 ? -1.539 -6.914 -8.713 1.00 98.44 82 HIS A CA 1
ATOM 669 C C . HIS A 1 82 ? -0.471 -5.808 -8.720 1.00 98.44 82 HIS A C 1
ATOM 671 O O . HIS A 1 82 ? -0.455 -4.990 -7.801 1.00 98.44 82 HIS A O 1
ATOM 677 N N . THR A 1 83 ? 0.365 -5.722 -9.762 1.00 98.25 83 THR A N 1
ATOM 678 C CA . THR A 1 83 ? 1.414 -4.690 -9.877 1.00 98.25 83 THR A CA 1
ATOM 679 C C . THR A 1 83 ? 0.857 -3.283 -9.660 1.00 98.25 83 THR A C 1
ATOM 681 O O . THR A 1 83 ? 1.398 -2.527 -8.853 1.00 98.25 83 THR A O 1
ATOM 684 N N . TYR A 1 84 ? -0.231 -2.945 -10.355 1.00 98.50 84 TYR A N 1
ATOM 685 C CA . TYR A 1 84 ? -0.827 -1.611 -10.303 1.00 98.50 84 TYR A CA 1
ATOM 686 C C . TYR A 1 84 ? -1.661 -1.419 -9.036 1.00 98.50 84 TYR A C 1
ATOM 688 O O . TYR A 1 84 ? -1.325 -0.610 -8.171 1.00 98.50 84 TYR A O 1
ATOM 696 N N . TYR A 1 85 ? -2.742 -2.185 -8.889 1.00 98.62 85 TYR A N 1
ATOM 697 C CA . TYR A 1 85 ? -3.773 -1.889 -7.896 1.00 98.62 85 TYR A CA 1
ATOM 698 C C . TYR A 1 85 ? -3.398 -2.381 -6.501 1.00 98.62 85 TYR A C 1
ATOM 700 O O . TYR A 1 85 ? -3.603 -1.649 -5.523 1.00 98.62 85 TYR A O 1
ATOM 708 N N . LYS A 1 86 ? -2.798 -3.579 -6.376 1.00 98.38 86 LYS A N 1
ATOM 709 C CA . LYS A 1 86 ? -2.239 -4.023 -5.084 1.00 98.38 86 LYS A CA 1
ATOM 710 C C . LYS A 1 86 ? -1.052 -3.141 -4.709 1.00 98.38 86 LYS A C 1
ATOM 712 O O . LYS A 1 86 ? -1.022 -2.691 -3.569 1.00 98.38 86 LYS A O 1
ATOM 717 N N . GLY A 1 87 ? -0.185 -2.773 -5.655 1.00 98.50 87 GLY A N 1
ATOM 718 C CA . GLY A 1 87 ? 0.868 -1.772 -5.440 1.00 98.50 87 GLY A CA 1
ATOM 719 C C . GLY A 1 87 ? 0.344 -0.435 -4.890 1.00 98.50 87 GLY A C 1
ATOM 720 O O . GLY A 1 87 ? 0.850 0.060 -3.882 1.00 98.50 87 GLY A O 1
ATOM 721 N N . ALA A 1 88 ? -0.724 0.121 -5.472 1.00 98.69 88 ALA A N 1
ATOM 722 C CA . ALA A 1 88 ? -1.359 1.345 -4.974 1.00 98.69 88 ALA A CA 1
ATOM 723 C C . ALA A 1 88 ? -1.976 1.165 -3.576 1.00 98.69 88 ALA A C 1
ATOM 725 O O . ALA A 1 88 ? -1.878 2.050 -2.722 1.00 98.69 88 ALA A O 1
ATOM 726 N N . SER A 1 89 ? -2.578 -0.001 -3.316 1.00 98.31 89 SER A N 1
ATOM 727 C CA . SER A 1 89 ? -3.111 -0.353 -1.994 1.00 98.31 89 SER A CA 1
ATOM 728 C C . SER A 1 89 ? -2.010 -0.472 -0.937 1.00 98.31 89 SER A C 1
ATOM 730 O O . SER A 1 89 ? -2.235 -0.046 0.193 1.00 98.31 89 SER A O 1
ATOM 732 N N . VAL A 1 90 ? -0.813 -0.968 -1.283 1.00 98.38 90 VAL A N 1
ATOM 733 C CA . VAL A 1 90 ? 0.349 -0.961 -0.374 1.00 98.38 90 VAL A CA 1
ATOM 734 C C . VAL A 1 90 ? 0.691 0.468 0.035 1.00 98.38 90 VAL A C 1
ATOM 736 O O . VAL A 1 90 ? 0.823 0.739 1.224 1.00 98.38 90 VAL A O 1
ATOM 739 N N . MET A 1 91 ? 0.759 1.406 -0.912 1.00 98.62 91 MET A N 1
ATOM 740 C CA . MET A 1 91 ? 1.047 2.814 -0.599 1.00 98.62 91 MET A CA 1
ATOM 741 C C . MET A 1 91 ? -0.021 3.434 0.306 1.00 98.62 91 MET A C 1
ATOM 743 O O . MET A 1 91 ? 0.301 4.151 1.257 1.00 98.62 91 MET A O 1
ATOM 747 N N . HIS A 1 92 ? -1.296 3.141 0.040 1.00 98.00 92 HIS A N 1
ATOM 748 C CA . HIS A 1 92 ? -2.388 3.630 0.874 1.00 98.00 92 HIS A CA 1
ATOM 749 C C . HIS A 1 92 ? -2.340 3.059 2.295 1.00 98.00 92 HIS A C 1
ATOM 751 O O . HIS A 1 92 ? -2.444 3.804 3.270 1.00 98.00 92 HIS A O 1
ATOM 757 N N . ASN A 1 93 ? -2.134 1.750 2.422 1.00 96.81 93 ASN A N 1
ATOM 758 C CA . ASN A 1 93 ? -2.100 1.087 3.719 1.00 96.81 93 ASN A CA 1
ATOM 759 C C . ASN A 1 93 ? -0.847 1.457 4.507 1.00 96.81 93 ASN A C 1
ATOM 761 O O . ASN A 1 93 ? -0.940 1.610 5.718 1.00 96.81 93 ASN A O 1
ATOM 765 N N . LEU A 1 94 ? 0.284 1.707 3.842 1.00 98.31 94 LEU A N 1
ATOM 766 C CA . LEU A 1 94 ? 1.480 2.253 4.480 1.00 98.31 94 LEU A CA 1
ATOM 767 C C . LEU A 1 94 ? 1.208 3.649 5.061 1.00 98.31 94 LEU A C 1
ATOM 769 O O . LEU A 1 94 ? 1.633 3.948 6.176 1.00 98.31 94 LEU A O 1
ATOM 773 N N . ARG A 1 95 ? 0.452 4.498 4.344 1.00 97.25 95 ARG A N 1
ATOM 774 C CA . ARG A 1 95 ? -0.004 5.798 4.870 1.00 97.25 95 ARG A CA 1
ATOM 775 C C . ARG A 1 95 ? -0.891 5.627 6.103 1.00 97.25 95 ARG A C 1
ATOM 777 O O . ARG A 1 95 ? -0.738 6.395 7.044 1.00 97.25 95 ARG A O 1
ATOM 784 N N . GLY A 1 96 ? -1.783 4.636 6.114 1.00 94.69 96 GLY A N 1
ATOM 785 C CA . GLY A 1 96 ? -2.581 4.294 7.296 1.00 94.69 96 GLY A CA 1
ATOM 786 C C . GLY A 1 96 ? -1.729 3.780 8.462 1.00 94.69 96 GLY A C 1
ATOM 787 O O . GLY A 1 96 ? -1.924 4.207 9.592 1.00 94.69 96 GLY A O 1
ATOM 788 N N . TYR A 1 97 ? -0.743 2.930 8.169 1.00 95.69 97 TYR A N 1
ATOM 789 C CA . TYR A 1 97 ? 0.147 2.301 9.146 1.00 95.69 97 TYR A CA 1
ATOM 790 C C . TYR A 1 97 ? 1.041 3.315 9.869 1.00 95.69 97 TYR A C 1
ATOM 792 O O . TYR A 1 97 ? 1.189 3.276 11.085 1.00 95.69 97 TYR A O 1
ATOM 800 N N . LEU A 1 98 ? 1.620 4.254 9.116 1.00 96.69 98 LEU A N 1
ATOM 801 C CA . LEU A 1 98 ? 2.541 5.271 9.631 1.00 96.69 98 LEU A CA 1
ATOM 802 C C . LEU A 1 98 ? 1.845 6.578 10.047 1.00 96.69 98 LEU A C 1
ATOM 804 O O . LEU A 1 98 ? 2.408 7.387 10.790 1.00 96.69 98 LEU A O 1
ATOM 808 N N . GLY A 1 99 ? 0.653 6.837 9.513 1.00 95.94 99 GLY A N 1
ATOM 809 C CA . GLY A 1 99 ? 0.031 8.157 9.516 1.00 95.94 99 GLY A CA 1
ATOM 810 C C . GLY A 1 99 ? 0.701 9.150 8.551 1.00 95.94 99 GLY A C 1
ATOM 811 O O . GLY A 1 99 ? 1.827 8.978 8.081 1.00 95.94 99 GLY A O 1
ATOM 812 N N . ASP A 1 100 ? 0.007 10.256 8.272 1.00 96.00 100 ASP A N 1
ATOM 813 C CA . ASP A 1 100 ? 0.370 11.216 7.215 1.00 96.00 100 ASP A CA 1
ATOM 814 C C . ASP A 1 100 ? 1.758 11.856 7.357 1.00 96.00 100 ASP A C 1
ATOM 816 O O . ASP A 1 100 ? 2.397 12.205 6.358 1.00 96.00 100 ASP A O 1
ATOM 820 N N . THR A 1 101 ? 2.212 12.091 8.588 1.00 97.81 101 THR A N 1
ATOM 821 C CA . THR A 1 101 ? 3.496 12.759 8.843 1.00 97.81 101 THR A CA 1
ATOM 822 C C . THR A 1 101 ? 4.659 11.832 8.524 1.00 97.81 101 THR A C 1
ATOM 824 O O . THR A 1 101 ? 5.503 12.181 7.698 1.00 97.81 101 THR A O 1
ATOM 827 N N . LEU A 1 102 ? 4.677 10.643 9.131 1.00 98.12 102 LEU A N 1
ATOM 828 C CA . LEU A 1 102 ? 5.744 9.669 8.921 1.00 98.12 102 LEU A CA 1
ATOM 829 C C . LEU A 1 102 ? 5.707 9.105 7.503 1.00 98.12 102 LEU A C 1
ATOM 831 O O . LEU A 1 102 ? 6.763 8.961 6.902 1.00 98.12 102 LEU A O 1
ATOM 835 N N . PHE A 1 103 ? 4.526 8.901 6.913 1.00 98.44 103 PHE A N 1
ATOM 836 C CA . PHE A 1 103 ? 4.416 8.495 5.512 1.00 98.44 103 PHE A CA 1
ATOM 837 C C . PHE A 1 103 ? 5.115 9.483 4.569 1.00 98.44 103 PHE A C 1
ATOM 839 O O . PHE A 1 103 ? 5.971 9.094 3.779 1.00 98.44 103 PHE A O 1
ATOM 846 N N . ARG A 1 104 ? 4.813 10.787 4.670 1.00 98.00 104 ARG A N 1
ATOM 847 C CA . ARG A 1 104 ? 5.457 11.802 3.815 1.00 98.00 104 ARG A CA 1
ATOM 848 C C . ARG A 1 104 ? 6.962 11.889 4.053 1.00 98.00 104 ARG A C 1
ATOM 850 O O . ARG A 1 104 ? 7.717 12.025 3.089 1.00 98.00 104 ARG A O 1
ATOM 857 N N . GLN A 1 105 ? 7.390 11.807 5.312 1.00 98.56 105 GLN A N 1
ATOM 858 C CA . GLN A 1 105 ? 8.805 11.807 5.682 1.00 98.56 105 GLN A CA 1
ATOM 859 C C . GLN A 1 105 ? 9.533 10.592 5.090 1.00 98.56 105 GLN A C 1
ATOM 861 O O . GLN A 1 105 ? 10.545 10.767 4.415 1.00 98.56 105 GLN A O 1
ATOM 866 N N . GLY A 1 106 ? 8.981 9.392 5.275 1.00 98.62 106 GLY A N 1
ATOM 867 C CA . GLY A 1 106 ? 9.509 8.137 4.749 1.00 98.62 106 GLY A CA 1
ATOM 868 C C . GLY A 1 106 ? 9.609 8.151 3.230 1.00 98.62 106 GLY A C 1
ATOM 869 O O . GLY A 1 106 ? 10.691 7.928 2.700 1.00 98.62 106 GLY A O 1
ATOM 870 N N . MET A 1 107 ? 8.533 8.503 2.520 1.00 98.44 107 MET A N 1
ATOM 871 C CA . MET A 1 107 ? 8.538 8.561 1.050 1.00 98.44 107 MET A CA 1
ATOM 872 C C . MET A 1 107 ? 9.566 9.568 0.511 1.00 98.44 107 MET A C 1
ATOM 874 O O . MET A 1 107 ? 10.264 9.285 -0.463 1.00 98.44 107 MET A O 1
ATOM 878 N N . THR A 1 108 ? 9.700 10.731 1.160 1.00 98.38 108 THR A N 1
ATOM 879 C CA . THR A 1 108 ? 10.700 11.749 0.789 1.00 98.38 108 THR A CA 1
ATOM 880 C C . THR A 1 108 ? 12.122 11.242 1.016 1.00 98.38 108 THR A C 1
ATOM 882 O O . THR A 1 108 ? 12.997 11.438 0.167 1.00 98.38 108 THR A O 1
ATOM 885 N N . HIS A 1 109 ? 12.359 10.591 2.156 1.00 98.75 109 HIS A N 1
ATOM 886 C CA . HIS A 1 109 ? 13.650 10.007 2.482 1.00 98.75 109 HIS A CA 1
ATOM 887 C C . HIS A 1 109 ? 14.009 8.882 1.509 1.00 98.75 109 HIS A C 1
ATOM 889 O O . HIS A 1 109 ? 15.067 8.955 0.894 1.00 98.75 109 HIS A O 1
ATOM 895 N N . ALA A 1 110 ? 13.112 7.915 1.294 1.00 98.62 110 ALA A N 1
ATOM 896 C CA . ALA A 1 110 ? 13.322 6.795 0.382 1.00 98.62 110 ALA A CA 1
ATOM 897 C C . ALA A 1 110 ? 13.658 7.266 -1.038 1.00 98.62 110 ALA A C 1
ATOM 899 O O . ALA A 1 110 ? 14.665 6.846 -1.603 1.00 98.62 110 ALA A O 1
ATOM 900 N N . HIS A 1 111 ? 12.894 8.221 -1.579 1.00 98.19 111 HIS A N 1
ATOM 901 C CA . HIS A 1 111 ? 13.192 8.796 -2.890 1.00 98.19 111 HIS A CA 1
ATOM 902 C C . HIS A 1 111 ? 14.568 9.485 -2.936 1.00 98.19 111 HIS A C 1
ATOM 904 O O . HIS A 1 111 ? 15.298 9.353 -3.912 1.00 98.19 111 HIS A O 1
ATOM 910 N N . THR A 1 112 ? 14.934 10.242 -1.896 1.00 98.38 112 THR A N 1
ATOM 911 C CA . THR A 1 112 ? 16.215 10.972 -1.858 1.00 98.38 112 THR A CA 1
ATOM 912 C C . THR A 1 112 ? 17.405 10.027 -1.690 1.00 98.38 112 THR A C 1
ATOM 914 O O . THR A 1 112 ? 18.425 10.205 -2.350 1.00 98.38 112 THR A O 1
ATOM 917 N N . ALA A 1 113 ? 17.282 9.023 -0.822 1.00 98.50 113 ALA A N 1
ATOM 918 C CA . ALA A 1 113 ? 18.329 8.048 -0.535 1.00 98.50 113 ALA A CA 1
ATOM 919 C C . ALA A 1 113 ? 18.608 7.120 -1.728 1.00 98.50 113 ALA A C 1
ATOM 921 O O . ALA A 1 113 ? 19.749 6.715 -1.933 1.00 98.50 113 ALA A O 1
ATOM 922 N N . LEU A 1 114 ? 17.578 6.820 -2.524 1.00 98.50 114 LEU A N 1
ATOM 923 C CA . LEU A 1 114 ? 17.643 5.927 -3.685 1.00 98.50 114 LEU A CA 1
ATOM 924 C C . LEU A 1 114 ? 17.684 6.691 -5.024 1.00 98.50 114 LEU A C 1
ATOM 926 O O . LEU A 1 114 ? 17.483 6.112 -6.090 1.00 98.50 114 LEU A O 1
ATOM 930 N N . TYR A 1 115 ? 17.927 8.002 -4.992 1.00 98.12 115 TYR A N 1
ATOM 931 C CA . TYR A 1 115 ? 17.935 8.840 -6.188 1.00 98.12 115 TYR A CA 1
ATOM 932 C C . TYR A 1 115 ? 18.976 8.369 -7.221 1.00 98.12 115 TYR A C 1
ATOM 934 O O . TYR A 1 115 ? 20.149 8.193 -6.895 1.00 98.12 115 TYR A O 1
ATOM 942 N N . ASP A 1 116 ? 18.548 8.227 -8.479 1.00 97.25 116 ASP A N 1
ATOM 943 C CA . ASP A 1 116 ? 19.330 7.746 -9.631 1.00 97.25 116 ASP A CA 1
ATOM 944 C C . ASP A 1 116 ? 19.896 6.321 -9.464 1.00 97.25 116 ASP A C 1
ATOM 946 O O . ASP A 1 116 ? 20.851 5.916 -10.133 1.00 97.25 116 ASP A O 1
ATOM 950 N N . THR A 1 117 ? 19.281 5.516 -8.594 1.00 98.06 117 THR A N 1
ATOM 951 C CA . THR A 1 117 ? 19.620 4.099 -8.418 1.00 98.06 117 THR A CA 1
ATOM 952 C C . THR A 1 117 ? 18.514 3.183 -8.948 1.00 98.06 117 THR A C 1
ATOM 954 O O . THR A 1 117 ? 17.533 3.618 -9.568 1.00 98.06 117 THR A O 1
ATOM 957 N N . ALA A 1 118 ? 18.720 1.878 -8.781 1.00 98.06 118 ALA A N 1
ATOM 958 C CA . ALA A 1 118 ? 17.679 0.882 -8.943 1.00 98.06 118 ALA A CA 1
ATOM 959 C C . ALA A 1 118 ? 17.467 0.174 -7.597 1.00 98.06 118 ALA A C 1
ATOM 961 O O . ALA A 1 118 ? 18.452 -0.159 -6.941 1.00 98.06 118 ALA A O 1
ATOM 962 N N . MET A 1 119 ? 16.212 -0.023 -7.197 1.00 98.12 119 MET A N 1
ATOM 963 C CA . MET A 1 119 ? 15.818 -0.535 -5.885 1.00 98.12 119 MET A CA 1
ATOM 964 C C . MET A 1 119 ? 15.076 -1.867 -5.985 1.00 98.12 119 MET A C 1
ATOM 966 O O . MET A 1 119 ? 14.286 -2.093 -6.908 1.00 98.12 119 MET A O 1
ATOM 970 N N . THR A 1 120 ? 15.336 -2.732 -5.016 1.00 98.75 120 THR A N 1
ATOM 971 C CA . THR A 1 120 ? 14.490 -3.875 -4.660 1.00 98.75 120 THR A CA 1
ATOM 972 C C . THR A 1 120 ? 13.419 -3.448 -3.657 1.00 98.75 120 THR A C 1
ATOM 974 O O . THR A 1 120 ? 13.472 -2.349 -3.092 1.00 98.75 120 THR A O 1
ATOM 977 N N . ALA A 1 121 ? 12.451 -4.320 -3.389 1.00 98.69 121 ALA A N 1
ATOM 978 C CA . ALA A 1 121 ? 11.488 -4.084 -2.319 1.00 98.69 121 ALA A CA 1
ATOM 979 C C . ALA A 1 121 ? 12.158 -3.948 -0.936 1.00 98.69 121 ALA A C 1
ATOM 981 O O . ALA A 1 121 ? 11.701 -3.146 -0.121 1.00 98.69 121 ALA A O 1
ATOM 982 N N . GLN A 1 122 ? 13.254 -4.674 -0.682 1.00 98.81 122 GLN A N 1
ATOM 983 C CA . GLN A 1 122 ? 14.035 -4.557 0.553 1.00 98.81 122 GLN A CA 1
ATOM 984 C C . GLN A 1 122 ? 14.732 -3.198 0.651 1.00 98.81 122 GLN A C 1
ATOM 986 O O . GLN A 1 122 ? 14.621 -2.547 1.682 1.00 98.81 122 GLN A O 1
ATOM 991 N N . ASP A 1 123 ? 15.366 -2.718 -0.427 1.00 98.81 123 ASP A N 1
ATOM 992 C CA . ASP A 1 123 ? 15.986 -1.382 -0.427 1.00 98.81 123 ASP A CA 1
ATOM 993 C C . ASP A 1 123 ? 14.951 -0.288 -0.126 1.00 98.81 123 ASP A C 1
ATOM 995 O O . ASP A 1 123 ? 15.229 0.670 0.599 1.00 98.81 123 ASP A O 1
ATOM 999 N N . PHE A 1 124 ? 13.739 -0.430 -0.676 1.00 98.81 124 PHE A N 1
ATOM 1000 C CA . PHE A 1 124 ? 12.647 0.505 -0.428 1.00 98.81 124 PHE A CA 1
ATOM 1001 C C . PHE A 1 124 ? 12.169 0.461 1.028 1.00 98.81 124 PHE A C 1
ATOM 1003 O O . PHE A 1 124 ? 12.036 1.522 1.642 1.00 98.81 124 PHE A O 1
ATOM 1010 N N . ARG A 1 125 ? 11.961 -0.737 1.598 1.00 98.81 125 ARG A N 1
ATOM 1011 C CA . ARG A 1 125 ? 11.648 -0.916 3.025 1.00 98.81 125 ARG A CA 1
ATOM 1012 C C . ARG A 1 125 ? 12.714 -0.257 3.892 1.00 98.81 125 ARG A C 1
ATOM 1014 O O . ARG A 1 125 ? 12.392 0.657 4.641 1.00 98.81 125 ARG A O 1
ATOM 1021 N N . ASP A 1 126 ? 13.973 -0.648 3.733 1.00 98.88 126 ASP A N 1
ATOM 1022 C CA . ASP A 1 126 ? 15.076 -0.194 4.582 1.00 98.88 126 ASP A CA 1
ATOM 1023 C C . ASP A 1 126 ? 15.232 1.340 4.518 1.00 98.88 126 ASP A C 1
ATOM 1025 O O . ASP A 1 126 ? 15.506 2.006 5.520 1.00 98.88 126 ASP A O 1
ATOM 1029 N N . ALA A 1 127 ? 14.994 1.945 3.348 1.00 98.75 127 ALA A N 1
ATOM 1030 C CA . ALA A 1 127 ? 15.017 3.396 3.194 1.00 98.75 127 ALA A CA 1
ATOM 1031 C C . ALA A 1 127 ? 13.812 4.098 3.852 1.00 98.75 127 ALA A C 1
ATOM 1033 O O . ALA A 1 127 ? 13.964 5.215 4.363 1.00 98.75 127 ALA A O 1
ATOM 1034 N N . LEU A 1 128 ? 12.627 3.479 3.866 1.00 98.81 128 LEU A N 1
ATOM 1035 C CA 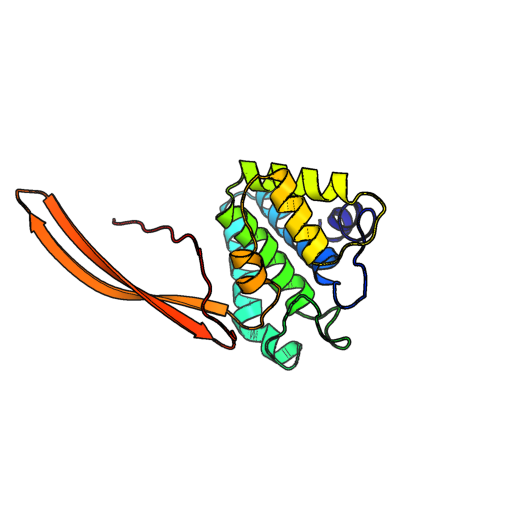. LEU A 1 128 ? 11.471 3.969 4.624 1.00 98.81 128 LEU A CA 1
ATOM 1036 C C . LEU A 1 128 ? 11.722 3.881 6.133 1.00 98.81 128 LEU A C 1
ATOM 1038 O O . LEU A 1 128 ? 11.454 4.850 6.847 1.00 98.81 128 LEU A O 1
ATOM 1042 N N . GLU A 1 129 ? 12.271 2.770 6.619 1.00 98.75 129 GLU A N 1
ATOM 1043 C CA . GLU A 1 129 ? 12.605 2.574 8.034 1.00 98.75 129 GLU A CA 1
ATOM 1044 C C . GLU A 1 129 ? 13.657 3.583 8.495 1.00 98.75 129 GLU A C 1
ATOM 1046 O O . GLU A 1 129 ? 13.447 4.294 9.476 1.00 98.75 129 GLU A O 1
ATOM 1051 N N . ALA A 1 130 ? 14.741 3.762 7.733 1.00 98.69 130 ALA A N 1
ATOM 1052 C CA . ALA A 1 130 ? 15.750 4.783 8.019 1.00 98.69 130 ALA A CA 1
ATOM 1053 C C . ALA A 1 130 ? 15.158 6.204 8.038 1.00 98.69 130 ALA A C 1
ATOM 1055 O O . ALA A 1 130 ? 15.581 7.055 8.823 1.00 98.69 130 ALA A O 1
ATOM 1056 N N . GLY A 1 131 ? 14.161 6.460 7.187 1.00 98.44 131 GLY A N 1
ATOM 1057 C CA . GLY A 1 131 ? 13.476 7.743 7.105 1.00 98.44 131 GLY A CA 1
ATOM 1058 C C . GLY A 1 131 ? 12.475 7.991 8.228 1.00 98.44 131 GLY A C 1
ATOM 1059 O O . GLY A 1 131 ? 12.213 9.149 8.541 1.00 98.44 131 GLY A O 1
ATOM 1060 N N . THR A 1 132 ? 11.904 6.949 8.831 1.00 98.19 132 THR A N 1
ATOM 1061 C CA . THR A 1 132 ? 10.785 7.056 9.789 1.00 98.19 132 THR A CA 1
ATOM 1062 C C . THR A 1 132 ? 11.147 6.640 11.212 1.00 98.19 132 THR A C 1
ATOM 1064 O O . THR A 1 132 ? 10.492 7.084 12.154 1.00 98.19 132 THR A O 1
ATOM 1067 N N . GLY A 1 133 ? 12.182 5.818 11.379 1.00 97.62 133 GLY A N 1
ATOM 1068 C CA . GLY A 1 133 ? 12.535 5.157 12.632 1.00 97.62 133 GLY A CA 1
ATOM 1069 C C . GLY A 1 133 ? 11.568 4.043 13.049 1.00 97.62 133 GLY A C 1
ATOM 1070 O O . GLY A 1 133 ? 11.656 3.591 14.188 1.00 97.62 133 GLY A O 1
ATOM 1071 N N . TYR A 1 134 ? 10.639 3.641 12.176 1.00 96.12 134 TYR A N 1
ATOM 1072 C CA . TYR A 1 134 ? 9.707 2.538 12.409 1.00 96.12 134 TYR A CA 1
ATOM 1073 C C . TYR A 1 134 ? 10.205 1.265 11.737 1.00 96.12 134 TYR A C 1
ATOM 1075 O O . TYR A 1 134 ? 10.740 1.338 10.638 1.00 96.12 134 TYR A O 1
ATOM 1083 N N . ASP A 1 135 ? 9.982 0.132 12.395 1.00 97.56 135 ASP A N 1
ATOM 1084 C CA . ASP A 1 135 ? 10.144 -1.203 11.819 1.00 97.56 135 ASP A CA 1
ATOM 1085 C C . ASP A 1 135 ? 8.938 -1.505 10.912 1.00 97.56 135 ASP A C 1
ATOM 1087 O O . ASP A 1 135 ? 7.779 -1.338 11.315 1.00 97.56 135 ASP A O 1
ATOM 1091 N N . LEU A 1 136 ? 9.220 -1.866 9.664 1.00 98.50 136 LEU A N 1
ATOM 1092 C CA . LEU A 1 136 ? 8.252 -2.139 8.610 1.00 98.50 136 LEU A CA 1
ATOM 1093 C C . LEU A 1 136 ? 8.348 -3.581 8.100 1.00 98.50 136 LEU A C 1
ATOM 1095 O O . LEU A 1 136 ? 7.667 -3.905 7.123 1.00 98.50 136 LEU A O 1
ATOM 1099 N N . ASP A 1 137 ? 9.116 -4.457 8.754 1.00 98.31 137 ASP A N 1
ATOM 1100 C CA . ASP A 1 137 ? 9.263 -5.858 8.352 1.00 98.31 137 ASP A CA 1
ATOM 1101 C C . ASP A 1 137 ? 7.906 -6.566 8.296 1.00 98.31 137 ASP A C 1
ATOM 1103 O O . ASP A 1 137 ? 7.512 -7.065 7.240 1.00 98.31 137 ASP A O 1
ATOM 1107 N N . ALA A 1 138 ? 7.121 -6.502 9.377 1.00 97.88 138 ALA A N 1
ATOM 1108 C CA . ALA A 1 138 ? 5.794 -7.121 9.434 1.00 97.88 138 ALA A CA 1
ATOM 1109 C C . ALA A 1 138 ? 4.840 -6.579 8.350 1.00 97.88 138 ALA A C 1
ATOM 1111 O O . ALA A 1 138 ? 4.036 -7.321 7.775 1.00 97.88 138 ALA A O 1
ATOM 1112 N N . PHE A 1 139 ? 4.949 -5.287 8.021 1.00 98.25 139 PHE A N 1
ATOM 1113 C CA . PHE A 1 139 ? 4.154 -4.671 6.963 1.00 98.25 139 PHE A CA 1
ATOM 1114 C C . PHE A 1 139 ? 4.552 -5.204 5.579 1.00 98.25 139 PHE A C 1
ATOM 1116 O O . PHE A 1 139 ? 3.683 -5.588 4.792 1.00 98.25 139 PHE A O 1
ATOM 1123 N N . PHE A 1 140 ? 5.847 -5.250 5.265 1.00 98.62 140 PHE A N 1
ATOM 1124 C CA . PHE A 1 140 ? 6.326 -5.739 3.972 1.00 98.62 140 PHE A CA 1
ATOM 1125 C C . PHE A 1 140 ? 6.097 -7.245 3.806 1.00 98.62 140 PHE A C 1
ATOM 1127 O O . PHE A 1 140 ? 5.651 -7.675 2.738 1.00 98.62 140 PHE A O 1
ATOM 1134 N N . ASP A 1 141 ? 6.293 -8.031 4.862 1.00 98.31 141 ASP A N 1
ATOM 1135 C CA . ASP A 1 141 ? 5.977 -9.459 4.879 1.00 98.31 141 ASP A CA 1
ATOM 1136 C C . ASP A 1 141 ? 4.498 -9.710 4.577 1.00 98.31 141 ASP A C 1
ATOM 1138 O O . ASP A 1 141 ? 4.162 -10.610 3.808 1.00 98.31 141 ASP A O 1
ATOM 1142 N N . ALA A 1 142 ? 3.599 -8.896 5.133 1.00 97.00 142 ALA A N 1
ATOM 1143 C CA . ALA A 1 142 ? 2.158 -9.000 4.915 1.00 97.00 142 ALA A CA 1
ATOM 1144 C C . ALA A 1 142 ? 1.710 -8.548 3.514 1.00 97.00 142 ALA A C 1
ATOM 1146 O O . ALA A 1 142 ? 0.844 -9.175 2.901 1.00 97.00 142 ALA A O 1
ATOM 1147 N N . TRP A 1 143 ? 2.249 -7.434 3.013 1.00 97.50 143 TRP A N 1
ATOM 1148 C CA . TRP A 1 143 ? 1.696 -6.749 1.839 1.00 97.50 143 TRP A CA 1
ATOM 1149 C C . TRP A 1 143 ? 2.480 -6.971 0.544 1.00 97.50 143 TRP A C 1
ATOM 1151 O O . TRP A 1 143 ? 1.889 -6.899 -0.539 1.00 97.50 143 TRP A O 1
ATOM 1161 N N . VAL A 1 144 ? 3.782 -7.243 0.635 1.00 98.50 144 VAL A N 1
ATOM 1162 C CA . VAL A 1 144 ? 4.708 -7.242 -0.509 1.00 98.50 144 VAL A CA 1
ATOM 1163 C C . VAL A 1 144 ? 5.254 -8.641 -0.791 1.00 98.50 144 VAL A C 1
ATOM 1165 O O . VAL A 1 144 ? 5.184 -9.103 -1.936 1.00 98.50 144 VAL A O 1
ATOM 1168 N N . PHE A 1 145 ? 5.753 -9.324 0.240 1.00 98.56 145 PHE A N 1
ATOM 1169 C CA . PHE A 1 145 ? 6.496 -10.582 0.099 1.00 98.56 145 PHE A CA 1
ATOM 1170 C C . PHE A 1 145 ? 5.634 -11.845 0.132 1.00 98.56 145 PHE A C 1
ATOM 1172 O O . PHE A 1 145 ? 6.153 -12.944 -0.054 1.00 98.56 145 PHE A O 1
ATOM 1179 N N . GLN A 1 146 ? 4.319 -11.708 0.311 1.00 97.31 146 GLN A N 1
ATOM 1180 C CA . GLN A 1 146 ? 3.392 -12.833 0.251 1.00 97.31 146 GLN A CA 1
ATOM 1181 C C . GLN A 1 146 ? 2.116 -12.514 -0.552 1.00 97.31 146 GLN A C 1
ATOM 1183 O O . GLN A 1 146 ? 1.753 -11.343 -0.760 1.00 97.31 146 GLN A O 1
ATOM 1188 N N . PRO A 1 147 ? 1.443 -13.550 -1.082 1.00 97.44 147 PRO A N 1
ATOM 1189 C CA . PRO A 1 147 ? 0.211 -13.384 -1.824 1.00 97.44 147 PRO A CA 1
ATOM 1190 C C . PRO A 1 147 ? -0.974 -13.259 -0.865 1.00 97.44 147 PRO A C 1
ATOM 1192 O O . PRO A 1 147 ? -0.846 -13.365 0.351 1.00 97.44 147 PRO A O 1
ATOM 1195 N N . GLY A 1 148 ? -2.158 -13.044 -1.430 1.00 95.56 148 GLY A N 1
ATOM 1196 C CA . GLY A 1 148 ? -3.382 -13.030 -0.640 1.00 95.56 148 GLY A CA 1
ATOM 1197 C C . GLY A 1 148 ? -3.505 -11.818 0.282 1.00 95.56 148 GLY A C 1
ATOM 1198 O O . GLY A 1 148 ? -2.916 -10.761 0.041 1.00 95.56 148 GLY A O 1
ATOM 1199 N N . TYR A 1 149 ? -4.373 -11.959 1.279 1.00 93.94 149 TYR A N 1
ATOM 1200 C CA . TYR A 1 149 ? -4.704 -10.924 2.255 1.00 93.94 149 TYR A CA 1
ATOM 1201 C C . TYR A 1 149 ? -5.293 -11.539 3.526 1.00 93.94 149 TYR A C 1
ATOM 1203 O O . TYR A 1 149 ? -5.796 -12.668 3.531 1.00 93.94 149 TYR A O 1
ATOM 1211 N N . SER A 1 150 ? -5.286 -10.761 4.606 1.00 94.62 150 SER A N 1
ATOM 1212 C CA . SER A 1 150 ? -5.994 -11.089 5.838 1.00 94.62 150 SER A CA 1
ATOM 1213 C C . SER A 1 150 ? -7.228 -10.208 6.020 1.00 94.62 150 SER A C 1
ATOM 1215 O O . SER A 1 150 ? -7.307 -9.085 5.523 1.00 94.62 150 SER A O 1
ATOM 1217 N N . VAL A 1 151 ? -8.218 -10.739 6.731 1.00 93.19 151 VAL A N 1
ATOM 1218 C CA . VAL A 1 151 ? -9.374 -9.986 7.219 1.00 93.19 151 VAL A CA 1
ATOM 1219 C C . VAL A 1 151 ? -9.490 -10.170 8.722 1.00 93.19 151 VAL A C 1
ATOM 1221 O O . VAL A 1 151 ? -9.259 -11.263 9.243 1.00 93.19 151 VAL A O 1
ATOM 1224 N N . PHE A 1 152 ? -9.884 -9.112 9.418 1.00 93.62 152 PHE A N 1
ATOM 1225 C CA . PHE A 1 152 ? -10.166 -9.153 10.846 1.00 93.62 152 PHE A CA 1
ATOM 1226 C C . PHE A 1 152 ? -11.674 -9.142 11.044 1.00 93.62 152 PHE A C 1
ATOM 1228 O O . PHE A 1 152 ? -12.378 -8.294 10.499 1.00 93.62 152 PHE A O 1
ATOM 1235 N N . VAL A 1 153 ? -12.179 -10.118 11.793 1.00 94.56 153 VAL A N 1
ATOM 1236 C CA . VAL A 1 153 ? -13.605 -10.239 12.096 1.00 94.56 153 VAL A CA 1
ATOM 1237 C C . VAL A 1 153 ? -13.829 -10.119 13.592 1.00 94.56 153 VAL A C 1
ATOM 1239 O O . VAL A 1 153 ? -13.085 -10.695 14.388 1.00 94.56 153 VAL A O 1
ATOM 1242 N N . VAL A 1 154 ? -14.885 -9.403 13.968 1.00 94.56 154 VAL A N 1
ATOM 1243 C CA . VAL A 1 154 ? -15.403 -9.429 15.335 1.00 94.56 154 VAL A CA 1
ATOM 1244 C C . VAL A 1 154 ? -16.031 -10.801 15.552 1.00 94.56 154 VAL A C 1
ATOM 1246 O O . VAL A 1 154 ? -17.007 -11.154 14.891 1.00 94.56 154 VAL A O 1
ATOM 1249 N N . GLN A 1 155 ? -15.414 -11.609 16.409 1.00 95.25 155 GLN A N 1
ATOM 1250 C CA . GLN A 1 155 ? -15.889 -12.951 16.728 1.00 95.25 155 GLN A CA 1
ATOM 1251 C C . GLN A 1 155 ? -16.921 -12.921 17.853 1.00 95.25 155 GLN A C 1
ATOM 1253 O O . GLN A 1 155 ? -17.896 -13.664 17.787 1.00 95.25 155 GLN A O 1
ATOM 1258 N N . ASP A 1 156 ? -16.694 -12.084 18.862 1.00 95.81 156 ASP A N 1
ATOM 1259 C CA . ASP A 1 156 ? -17.590 -11.930 20.002 1.00 95.81 156 ASP A CA 1
ATOM 1260 C C . ASP A 1 156 ? -17.535 -10.499 20.545 1.00 95.81 156 ASP A C 1
ATOM 1262 O O . ASP A 1 156 ? -16.503 -9.825 20.435 1.00 95.81 156 ASP A O 1
ATOM 1266 N N . VAL A 1 157 ? -18.660 -10.056 21.107 1.00 95.50 157 VAL A N 1
ATOM 1267 C CA . VAL A 1 157 ? -18.800 -8.775 21.800 1.00 95.50 157 VAL A CA 1
ATOM 1268 C C . VAL A 1 157 ? -19.588 -9.014 23.078 1.00 95.50 157 VAL A C 1
ATOM 1270 O O . VAL A 1 157 ? -20.758 -9.398 23.023 1.00 95.50 157 VAL A O 1
ATOM 1273 N N . SER A 1 158 ? -18.974 -8.722 24.218 1.00 95.12 158 SER A N 1
ATOM 1274 C CA . SER A 1 158 ? -19.642 -8.719 25.516 1.00 95.12 158 SER A CA 1
ATOM 1275 C C . SER A 1 158 ? -19.703 -7.296 26.052 1.00 95.12 158 SER A C 1
ATOM 1277 O O . SER A 1 158 ? -18.718 -6.561 26.004 1.00 95.12 158 SER A O 1
ATOM 1279 N N . VAL A 1 159 ? -20.877 -6.898 26.542 1.00 95.38 159 VAL A N 1
ATOM 1280 C CA . VAL A 1 159 ? -21.110 -5.572 27.117 1.00 95.38 159 VAL A CA 1
ATOM 1281 C C . VAL A 1 159 ? -21.754 -5.742 28.484 1.00 95.38 159 VAL A C 1
ATOM 1283 O O . VAL A 1 159 ? -22.875 -6.246 28.588 1.00 95.38 159 VAL A O 1
ATOM 1286 N N . THR A 1 160 ? -21.064 -5.316 29.538 1.00 96.31 160 THR A N 1
ATOM 1287 C CA . THR A 1 160 ? -21.539 -5.463 30.919 1.00 96.31 160 THR A CA 1
ATOM 1288 C C . THR A 1 160 ? -21.689 -4.106 31.605 1.00 96.31 160 THR A C 1
ATOM 1290 O O . THR A 1 160 ? -20.753 -3.306 31.576 1.00 96.31 160 THR A O 1
ATOM 1293 N N . PRO A 1 161 ? -22.842 -3.810 32.244 1.00 95.44 161 PRO A N 1
ATOM 1294 C CA . PRO A 1 161 ? -22.999 -2.584 33.019 1.00 95.44 161 PRO A CA 1
ATOM 1295 C C . PRO A 1 161 ? -22.014 -2.540 34.192 1.00 95.44 161 PRO A C 1
ATOM 1297 O O . PRO A 1 161 ? -21.919 -3.501 34.956 1.00 95.44 161 PRO A O 1
ATOM 1300 N N . ASN A 1 162 ? -21.362 -1.397 34.391 1.00 94.94 162 ASN A N 1
ATOM 1301 C CA . ASN A 1 162 ? -20.408 -1.180 35.473 1.00 94.94 162 ASN A CA 1
ATOM 1302 C C . ASN A 1 162 ? -20.590 0.214 36.093 1.00 94.94 162 ASN A C 1
ATOM 1304 O O . ASN A 1 162 ? -20.068 1.211 35.604 1.00 94.94 162 ASN A O 1
ATOM 1308 N N . GLY A 1 163 ? -21.390 0.306 37.161 1.00 86.69 163 GLY A N 1
ATOM 1309 C CA . GLY A 1 163 ? -21.480 1.524 37.981 1.00 86.69 163 GLY A CA 1
ATOM 1310 C C . GLY A 1 163 ? -21.913 2.804 37.244 1.00 86.69 163 GLY A C 1
ATOM 1311 O O . GLY A 1 163 ? -21.517 3.892 37.648 1.00 86.69 163 GLY A O 1
ATOM 1312 N N . GLY A 1 164 ? -22.712 2.690 36.175 1.00 90.25 164 GLY A N 1
ATOM 1313 C CA . GLY A 1 164 ? -23.116 3.818 35.317 1.00 90.25 164 GLY A CA 1
ATOM 1314 C C . GLY A 1 164 ? -22.275 3.980 34.044 1.00 90.25 164 GLY A C 1
ATOM 1315 O O . GLY A 1 164 ? -22.559 4.862 33.238 1.00 90.25 164 GLY A O 1
ATOM 1316 N N . GLN A 1 165 ? -21.277 3.118 33.853 1.00 93.69 165 GLN A N 1
ATOM 1317 C CA . GLN A 1 165 ? -20.526 2.913 32.616 1.00 93.69 165 GLN A CA 1
ATOM 1318 C C . GLN A 1 165 ? -20.811 1.513 32.046 1.00 93.69 165 GLN A C 1
ATOM 1320 O O . GLN A 1 165 ? -21.639 0.766 32.581 1.00 93.69 165 GLN A O 1
ATOM 1325 N N . TRP A 1 166 ? -20.123 1.170 30.960 1.00 93.31 166 TRP A N 1
ATOM 1326 C CA . TRP A 1 166 ? -20.177 -0.134 30.309 1.00 93.31 166 TRP A CA 1
ATOM 1327 C C . TRP A 1 166 ? -18.755 -0.647 30.108 1.00 93.31 166 TRP A C 1
ATOM 1329 O O . TRP A 1 166 ? -17.930 0.069 29.543 1.00 93.31 166 TRP A O 1
ATOM 1339 N N . ASP A 1 167 ? -18.490 -1.879 30.530 1.00 93.69 167 ASP A N 1
ATOM 1340 C CA . ASP A 1 167 ? -17.287 -2.597 30.122 1.00 93.69 167 ASP A CA 1
ATOM 1341 C C . ASP A 1 167 ? -17.597 -3.309 28.802 1.00 93.69 167 ASP A C 1
ATOM 1343 O O . ASP A 1 167 ? -18.615 -3.999 28.692 1.00 93.69 167 ASP A O 1
ATOM 1347 N N . VAL A 1 168 ? -16.743 -3.110 27.795 1.00 93.50 168 VAL A N 1
ATOM 1348 C CA . VAL A 1 168 ? -16.870 -3.729 26.470 1.00 93.50 168 VAL A CA 1
ATOM 1349 C C . VAL A 1 168 ? -15.670 -4.636 26.237 1.00 93.50 168 VAL A C 1
ATOM 1351 O O . VAL A 1 168 ? -14.533 -4.169 26.194 1.00 93.50 168 VAL A O 1
ATOM 1354 N N . GLU A 1 169 ? -15.926 -5.925 26.054 1.00 94.50 169 GLU A N 1
ATOM 1355 C CA . GLU A 1 169 ? -14.927 -6.912 25.658 1.00 94.50 169 GLU A CA 1
ATOM 1356 C C . GLU A 1 169 ? -15.157 -7.298 24.194 1.00 94.50 169 GLU A C 1
ATOM 1358 O O . GLU A 1 169 ? -16.237 -7.755 23.816 1.00 94.50 169 GLU A O 1
ATOM 1363 N N . LEU A 1 170 ? -14.135 -7.088 23.363 1.00 94.69 170 LEU A N 1
ATOM 1364 C CA . LEU A 1 170 ? -14.138 -7.419 21.941 1.00 94.69 170 LEU A CA 1
ATOM 1365 C C . LEU A 1 170 ? -13.148 -8.550 21.683 1.00 94.69 170 LEU A C 1
ATOM 1367 O O . LEU A 1 170 ? -11.949 -8.391 21.907 1.00 94.69 170 LEU A O 1
ATOM 1371 N N . THR A 1 171 ? -13.629 -9.663 21.133 1.00 95.38 171 THR A N 1
ATOM 1372 C CA . THR A 1 171 ? -12.749 -10.714 20.612 1.00 95.38 171 THR A CA 1
ATOM 1373 C C . THR A 1 171 ? -12.627 -10.566 19.104 1.00 95.38 171 THR A C 1
ATOM 1375 O O . THR A 1 171 ? -13.582 -10.819 18.366 1.00 95.38 171 THR A O 1
ATOM 1378 N N . LEU A 1 172 ? -11.443 -10.184 18.631 1.00 95.12 172 LEU A N 1
ATOM 1379 C CA . LEU A 1 172 ? -11.121 -10.124 17.206 1.00 95.12 172 LEU A CA 1
ATOM 1380 C C . LEU A 1 172 ? -10.428 -11.408 16.756 1.00 95.12 172 LEU A C 1
ATOM 1382 O O . LEU A 1 172 ? -9.636 -12.001 17.486 1.00 95.12 172 LEU A O 1
ATOM 1386 N N . ARG A 1 173 ? -10.703 -11.829 15.522 1.00 95.88 173 ARG A N 1
ATOM 1387 C CA . ARG A 1 173 ? -10.029 -12.960 14.886 1.00 95.88 173 ARG A CA 1
ATOM 1388 C C . ARG A 1 173 ? -9.530 -12.581 13.503 1.00 95.88 173 ARG A C 1
ATOM 1390 O O . ARG A 1 173 ? -10.314 -12.153 12.659 1.00 95.88 173 ARG A O 1
ATOM 1397 N N . GLN A 1 174 ? -8.250 -12.831 13.253 1.00 96.50 174 GLN A N 1
ATOM 1398 C CA . GLN A 1 174 ? -7.687 -12.780 11.911 1.00 96.50 174 GLN A CA 1
ATOM 1399 C C . GLN A 1 174 ? -8.106 -14.030 11.123 1.00 96.50 174 GLN A C 1
ATOM 1401 O O . GLN A 1 174 ? -8.174 -15.144 11.657 1.00 96.50 174 GLN A O 1
ATOM 1406 N N . ARG A 1 175 ? -8.408 -13.860 9.838 1.00 96.44 175 ARG A N 1
ATOM 1407 C CA . ARG A 1 175 ? -8.611 -14.942 8.870 1.00 96.44 175 ARG A CA 1
ATOM 1408 C C . ARG A 1 175 ? -7.773 -14.655 7.637 1.00 96.44 175 ARG A C 1
ATOM 1410 O O . ARG A 1 175 ? -7.787 -13.533 7.142 1.00 96.44 175 ARG A O 1
ATOM 1417 N N . LEU A 1 176 ? -7.082 -15.673 7.146 1.00 96.00 176 LEU A N 1
ATOM 1418 C CA . LEU A 1 176 ? -6.270 -15.577 5.940 1.00 96.00 176 LEU A CA 1
ATOM 1419 C C . LEU A 1 176 ? -7.078 -15.990 4.717 1.00 96.00 176 LEU A C 1
ATOM 1421 O O . LEU A 1 176 ? -7.921 -16.889 4.786 1.00 96.00 176 LEU A O 1
ATOM 1425 N N . ARG A 1 177 ? -6.779 -15.350 3.593 1.00 94.88 177 ARG A N 1
ATOM 1426 C CA . ARG A 1 177 ? -7.183 -15.784 2.264 1.00 94.88 177 ARG A CA 1
ATOM 1427 C C . ARG A 1 177 ? -5.948 -15.794 1.381 1.00 94.88 177 ARG A C 1
ATOM 1429 O O . ARG A 1 177 ? -5.454 -14.731 1.025 1.00 94.88 177 ARG A O 1
ATOM 1436 N N . GLU A 1 178 ? -5.461 -16.994 1.075 1.00 96.00 178 GLU A N 1
ATOM 1437 C CA . GLU A 1 178 ? -4.290 -17.267 0.218 1.00 96.00 178 GLU A CA 1
ATOM 1438 C C . GLU A 1 178 ? -2.944 -16.718 0.723 1.00 96.00 178 GLU A C 1
ATOM 1440 O O . GLU A 1 178 ? -1.911 -17.006 0.129 1.00 96.00 178 GLU A O 1
ATOM 1445 N N . ALA A 1 179 ? -2.932 -15.990 1.840 1.00 96.88 179 ALA A N 1
ATOM 1446 C CA . ALA A 1 179 ? -1.714 -15.626 2.551 1.00 96.88 179 ALA A CA 1
ATOM 1447 C C . ALA A 1 179 ? -1.059 -16.863 3.181 1.00 96.88 179 ALA A C 1
ATOM 1449 O O . ALA A 1 179 ? -1.742 -17.782 3.648 1.00 96.88 179 ALA A O 1
ATOM 1450 N N . TRP A 1 180 ? 0.270 -16.879 3.189 1.00 96.12 180 TRP A N 1
ATOM 1451 C CA . TRP A 1 180 ? 1.067 -17.989 3.706 1.00 96.12 180 TRP A CA 1
ATOM 1452 C C . TRP A 1 180 ? 1.186 -17.950 5.227 1.00 96.12 180 TRP A C 1
ATOM 1454 O O . TRP A 1 180 ? 1.219 -19.002 5.869 1.00 96.12 180 TRP A O 1
ATOM 1464 N N . THR A 1 181 ? 1.243 -16.749 5.802 1.00 96.06 181 THR A N 1
ATOM 1465 C CA . THR A 1 181 ? 1.436 -16.522 7.235 1.00 96.06 181 THR A CA 1
ATOM 1466 C C . THR A 1 181 ? 0.410 -15.538 7.792 1.00 96.06 181 THR A C 1
ATOM 1468 O O . THR A 1 181 ? -0.308 -14.851 7.063 1.00 96.06 181 THR A O 1
ATOM 1471 N N . TRP A 1 182 ? 0.297 -15.506 9.121 1.00 96.88 182 TRP A N 1
ATOM 1472 C CA . TRP A 1 182 ? -0.489 -14.487 9.810 1.00 96.88 182 TRP A CA 1
ATOM 1473 C C . TRP A 1 182 ? 0.157 -13.114 9.619 1.00 96.88 182 TRP A C 1
ATOM 1475 O O . TRP A 1 182 ? 1.380 -13.013 9.621 1.00 96.88 182 TRP A O 1
ATOM 1485 N N . HIS A 1 183 ? -0.654 -12.067 9.433 1.00 96.00 183 HIS A N 1
ATOM 1486 C CA . HIS A 1 183 ? -0.107 -10.711 9.359 1.00 96.00 183 HIS A CA 1
ATOM 1487 C C . HIS A 1 183 ? 0.080 -10.200 10.786 1.00 96.00 183 HIS A C 1
ATOM 1489 O O . HIS A 1 183 ? -0.895 -10.142 11.544 1.00 96.00 183 HIS A O 1
ATOM 1495 N N . GLU A 1 184 ? 1.309 -9.836 11.123 1.00 95.62 184 GLU A N 1
ATOM 1496 C CA . GLU A 1 184 ? 1.703 -9.334 12.438 1.00 95.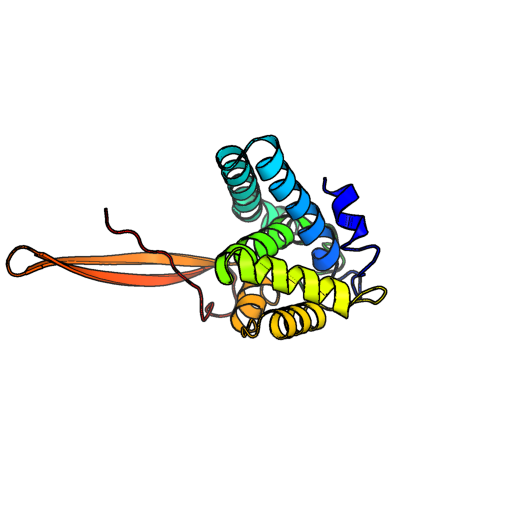62 184 GLU A CA 1
ATOM 1497 C C . GLU A 1 184 ? 1.704 -7.797 12.454 1.00 95.62 184 GLU A C 1
ATOM 1499 O O . GLU A 1 184 ? 1.630 -7.161 11.402 1.00 95.62 184 GLU A O 1
ATOM 1504 N N . ASP A 1 185 ? 1.674 -7.210 13.654 1.00 93.81 185 ASP A N 1
ATOM 1505 C CA . ASP A 1 185 ? 1.697 -5.759 13.904 1.00 93.81 185 ASP A CA 1
ATOM 1506 C C . ASP A 1 185 ? 0.698 -4.913 13.095 1.00 93.81 185 ASP A C 1
ATOM 1508 O O . ASP A 1 185 ? 0.911 -3.733 12.839 1.00 93.81 185 ASP A O 1
ATOM 1512 N N . VAL A 1 186 ? -0.451 -5.487 12.724 1.00 92.75 186 VAL A N 1
ATOM 1513 C CA . VAL A 1 186 ? -1.480 -4.764 11.966 1.00 92.75 186 VAL A CA 1
ATOM 1514 C C . VAL A 1 186 ? -2.225 -3.774 12.875 1.00 92.75 186 VAL A C 1
ATOM 1516 O O . VAL A 1 186 ? -2.949 -4.214 13.773 1.00 92.75 186 VAL A O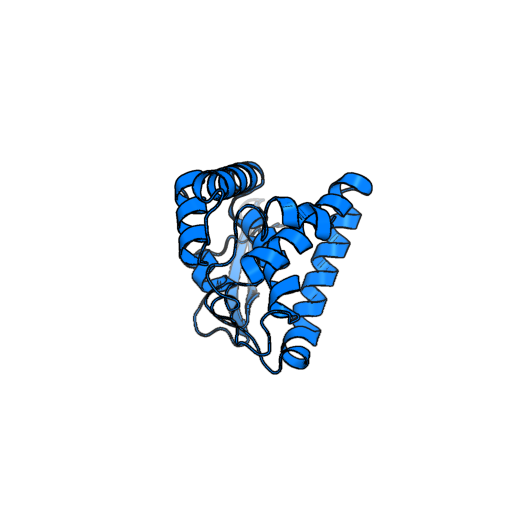 1
ATOM 1519 N N . PRO A 1 187 ? -2.133 -2.451 12.637 1.00 90.25 187 PRO A N 1
ATOM 1520 C CA . PRO A 1 187 ? -2.904 -1.472 13.387 1.00 90.25 187 PRO A CA 1
ATOM 1521 C C . PRO A 1 187 ? -4.390 -1.608 13.048 1.00 90.25 187 PRO A C 1
ATOM 1523 O O . PRO A 1 187 ? -4.778 -1.674 11.880 1.00 90.25 187 PRO A O 1
ATOM 1526 N N . LEU A 1 188 ? -5.228 -1.647 14.084 1.00 89.75 188 LEU A N 1
ATOM 1527 C CA . LEU A 1 188 ? -6.680 -1.734 13.963 1.00 89.75 188 LEU A CA 1
ATOM 1528 C C . LEU A 1 188 ? -7.323 -0.551 14.682 1.00 89.75 188 LEU A C 1
ATOM 1530 O O . LEU A 1 188 ? -7.248 -0.447 15.906 1.00 89.75 188 LEU A O 1
ATOM 1534 N N . ASP A 1 189 ? -8.008 0.299 13.922 1.00 87.69 189 ASP A N 1
ATOM 1535 C CA . ASP A 1 189 ? -8.825 1.371 14.480 1.00 87.69 189 ASP A CA 1
ATOM 1536 C C . ASP A 1 189 ? -10.204 0.830 14.869 1.00 87.69 189 ASP A C 1
ATOM 1538 O O . ASP A 1 189 ? -10.979 0.361 14.031 1.00 87.69 189 ASP A O 1
ATOM 1542 N N . LEU A 1 190 ? -10.524 0.908 16.160 1.00 86.69 190 LEU A N 1
ATOM 1543 C CA . LEU A 1 190 ? -11.811 0.495 16.715 1.00 86.69 190 LEU A CA 1
ATOM 1544 C C . LEU A 1 190 ? -12.576 1.724 17.200 1.00 86.69 190 LEU A C 1
ATOM 1546 O O . LEU A 1 190 ? -12.063 2.528 17.973 1.00 86.69 190 LEU A O 1
ATOM 1550 N N . SER A 1 191 ? -13.826 1.856 16.763 1.00 86.88 191 SER A N 1
ATOM 1551 C CA . SER A 1 191 ? -14.745 2.898 17.227 1.00 86.88 191 SER A CA 1
ATOM 1552 C C . SER A 1 191 ? -15.963 2.256 17.880 1.00 86.88 191 SER A C 1
ATOM 1554 O O . SER A 1 191 ? -16.641 1.437 17.264 1.00 86.88 191 SER A O 1
ATOM 1556 N N . LEU A 1 192 ? -16.232 2.641 19.126 1.00 82.62 192 LEU A N 1
ATOM 1557 C CA . LEU A 1 192 ? -17.443 2.287 19.864 1.00 82.62 192 LEU A CA 1
ATOM 1558 C C . LEU A 1 192 ? -18.378 3.500 19.806 1.00 82.62 192 LEU A C 1
ATOM 1560 O O . LEU A 1 192 ? -18.000 4.576 20.272 1.00 82.62 192 LEU A O 1
ATOM 1564 N N . LEU A 1 193 ? -19.541 3.336 19.171 1.00 73.56 193 LEU A N 1
ATOM 1565 C CA . LEU A 1 193 ? -20.553 4.383 18.978 1.00 73.56 193 LEU A CA 1
ATOM 1566 C C . LEU A 1 193 ? -21.726 4.209 19.943 1.00 73.56 193 LEU A C 1
ATOM 1568 O O . LEU A 1 193 ? -22.138 3.045 20.153 1.00 73.56 193 LEU A O 1
#

Mean predicted aligned error: 3.14 Å

Sequence (193 aa):
AHELGHQWWGILVRPYTHNEMWLKEGPAEYSGHLAEEWLYGRDAFVDVVKDNHLDILRTAHIVDDGFQVLSPIPDEHCYGTHTYYKGASVMHNLRGYLGDTLFRQGMTHAHTALYDTAMTAQDFRDALEAGTGYDLDAFFDAWVFQPGYSVFVVQDVSVTPNGGQWDVELTLRQRLREAWTWHEDVPLDLSLL

=== Feature glossary ===
A reading guide for the features in this record.

Start from the sequence.

  · Sequence gives the chain of amino acids in standard one-letter code (A=alanine, C=cysteine, …, Y=tyrosine), read N→C. It is the only feature that is directly encoded by the gene; all structural features are derived from the folded form of this sequence.

Fold it, and you get atomic coordinates and the backbone conformation that goes with them.

  · The mmCIF table is the protein's sha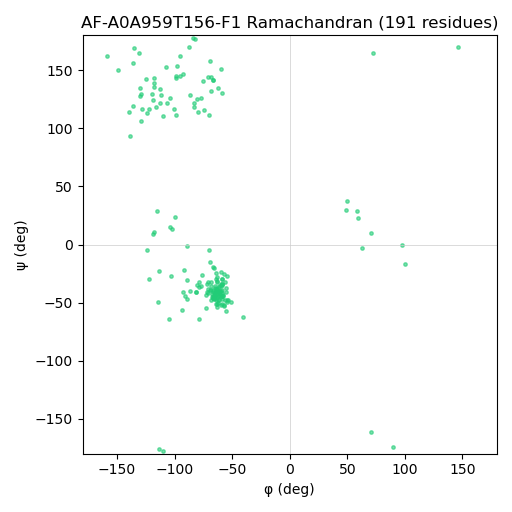pe written out atom by atom. For each backbone N, Cα, C, and carbonyl O, it records an (x, y, z) coordinate triple in Å plus the residue type, chain letter, and residue number.

  · Backbone dihedral angles. Every residue except chain termini has a φ (preceding-C → N → Cα → C) and a ψ (N → Cα → C → next-N). They are reported in degrees following the IUPAC sign convention. Secondary structure is essentially a statement about which (φ, ψ) basin each residue occupies.

  · DSSP 8-state secondary structure assigns each residue one of H (α-helix), G (3₁₀-helix), I (π-helix), E (extended β-strand), B (isolated β-bridge), T (hydrogen-bonded turn), S (bend), or '-' (coil). The assignment is computed from backbone hydrogen-bond geometry via the Kabsch–Sander algorithm.

  · P-SEA three-state annotation labels each residue as helix, strand, or coil based purely on the geometry of the Cα trace. It serves as a fallback when the full backbone (and thus DSSP) is unavailable.

Summarize the fold with a handful of shape descriptors and a per-residue structural alphabet.

  · Radius of gyration (Rg) is the root-mean-square distance of Cα atoms from their centroid — a single number for overall size and compactness. A globular domain of N residues has Rg ≈ 2.2·N^0.38 Å; an extended or disordered chain has a much larger Rg. The Cα contact count is the number of residue pairs whose Cα atoms are within 8 Å and are more than four positions apart in sequence — a standard proxy for tertiary packing density. The bounding box is the smallest axis-aligned box enclosing all Cα atoms.

  · Foldseek's 3Di representation compresses backbone geometry into a per-residue letter drawn from a learned twenty-state alphabet. It captures the tertiary interaction pattern around each residue — which residues are packed against it in space, regardless of where they are in sequence.

  · Accessible surface area quantifies burial. A residue with SASA near zero is packed into the hydrophobic core; one with SASA >100 Å² sits on the surface. Computed here via the Shrake–Rupley numerical algorithm with a 1.4 Å probe.

Ask how reliable the model is.

  · For AlphaFold models, the B-factor field carries pLDDT — the model's own estimate of local accuracy on a 0–100 scale. Regions with pLDDT<50 should be treated as essentially unmodeled; they often correspond to intrinsically disordered segments.

  · For experimental (PDB) structures, the B-factor (temperature factor) quantifies the positional spread of each atom in the crystal — a combination of thermal vibration and static disorder — in units of Å². High B-factors mark flexible loops or poorly resolved regions; low B-factors mark the rigid, well-ordered core.

  · PAE(i, j) answers: if I align the predicted and true structures on residue i, how far off (in Å) do I expect residue j to be? A block-diagonal PAE matrix with low values on the blocks and high values off-diagonal is the signature of a multi-domain protein with confidently predicted domains but uncertain inter-domain orientation.

Place it in context: what it resembles, what it is annotated as, and how it looks.

  · Structural nearest neighbors (via Foldseek easy-search vs the PDB). Reported per hit: target PDB id, E-value, and alignment TM-score. A TM-score above ~0.5 is the conventional threshold for 'same fold'.

  · Functional annotations link the protein to curated databases. InterPro entries identify conserved domains and families by matching the sequence against member-database signatures (Pfam, PROSITE, CDD, …). Gene Ontology (GO) terms describe molecular function, biological process, and cellular component in a controlled vocabulary. CATH places the structure in a hierarchical fold classification (Class/Architecture/Topology/Homologous-superfamily). The organism is the source species.

  · Plot images: a contact map (which residues are close in 3D, as an N×N binary image), a Ramachandran scatter (backbone torsion angles, revealing secondary-structure composition at a glance), and — for AlphaFold structures — a PAE heatmap (pairwise prediction confidence).

  · Structure images are PyMOL renders from six orthogonal camera directions. Cartoon representation draws helices as coils and strands as arrows; sticks shows the backbone as bonds; surface shows the solvent-excluded envelope. Rainbow coloring maps sequence position to hue (blue→red, N→C); chain coloring assigns a distinct color per polypeptide.